Protein AF-A0A7W0Q216-F1 (afdb_monomer_lite)

Foldseek 3Di:
DDDDDDDDDDPDPPPPPDPQQWFKEKEWEWELAAPPPQFFKKWKWKAFPPPRHTPDTDMGTAHLAPPDPDFPRDIDMDTDPQDFTKMWMWMFTDHPNHTQAIFIAIETTDGSAYFYDYAYRYPLRSPADDADPQWGDFLNDTDGRYDYRQFTDGDDPVVSQAQLEDDSDQTARNNVRDGGHHDPNHVVADPQQHGPSGRTHAQDAPPCVVLVVQLVVVLVVQVVQVVDVARQDDDPPDRDPRPPPPDPQDSQLSSVVSSVCCCQPPVRNRNDPDDPDDDPPGDHDPPDVVNSCVRRVPPDPDDPDDDDDDDDDDDPPPPDDDDDD

Radius of gyration: 27.02 Å; chains: 1; bounding box: 60×117×61 Å

Sequence (325 aa):
MQRIASSFLVLGLLTSCGPEGRTELILGVATDLRATDQINGVKLVVKRADDGVLVVDTTFQISGQPGMPDNLPGSYGIFSDGEETRLSIELTGTKDGAPMVTRNSVVSLVSEKTIFYRLGLTSACMTAAMCPEGQTCSEGVCVGLRLNGNQFPDFTADVVETLTCTGGTTFLDTTTNNPMPFSSSAGQCPAGLCREGTCLTPPPSCSAASAVQSCDSAVAACNAGCATTDCNFNFGGTTGCDQIPGRNLSSTCLAAVCALVECASSAEAGWGSLGTDGTCGLLGCDFEGEGFEAACLRAEPTTPGDVPAATGIRSWRDLFGPASH

pLDDT: mean 72.83, std 26.29, range [22.67, 98.56]

Secondary structure (DSSP, 8-state):
-------------------PPP-EEEEEEEESSPBTTTBSEEEEEEEETTT--EEEEEEEE---STT-TTPSSEEEEEE-SS---EEEEEEEEEETTEEEEEEEEEEE--TT-EEEEEEEE-GGGTSSPPPPTTEEEETTEEEESEE-GGGSPBP-THHHHSBSS--S---EETTTTEEPPBPTTGGGPPTT-EETTEEPPPPP---HHHHHHHHHHHHHHHHHHTTSS------TT----TT--S----HHHHHHHHHHHHHHH-GGGT--SS-------SSS----HHHHHHHHHT-S---S-----------GGGS-PPPP-

Structure (mmCIF, N/CA/C/O backbone):
data_AF-A0A7W0Q216-F1
#
_entry.id   AF-A0A7W0Q216-F1
#
loop_
_atom_site.group_PDB
_atom_site.id
_atom_site.type_symbol
_atom_site.label_atom_id
_atom_site.label_alt_id
_atom_site.label_comp_id
_atom_site.label_asym_id
_atom_site.label_entity_id
_atom_site.label_seq_id
_atom_site.pdbx_PDB_ins_code
_atom_site.Cartn_x
_atom_site.Cartn_y
_atom_site.Cartn_z
_atom_site.occupancy
_atom_site.B_iso_or_equiv
_atom_site.auth_seq_id
_atom_site.auth_comp_id
_atom_site.auth_asym_id
_atom_site.auth_atom_id
_atom_site.pdbx_PDB_model_num
ATOM 1 N N . MET A 1 1 ? 6.707 70.466 33.022 1.00 46.72 1 MET A N 1
ATOM 2 C CA . MET A 1 1 ? 6.393 69.734 31.773 1.00 46.72 1 MET A CA 1
ATOM 3 C C . MET A 1 1 ? 6.106 68.289 32.142 1.00 46.72 1 MET A C 1
ATOM 5 O O . MET A 1 1 ? 7.017 67.583 32.549 1.00 46.72 1 MET A O 1
ATOM 9 N N . GLN A 1 2 ? 4.834 67.898 32.117 1.00 50.81 2 GLN A N 1
ATOM 10 C CA . GLN A 1 2 ? 4.318 66.654 32.693 1.00 50.81 2 GLN A CA 1
ATOM 11 C C . GLN A 1 2 ? 4.057 65.663 31.554 1.00 50.81 2 GLN A C 1
ATOM 13 O O . GLN A 1 2 ? 3.220 65.922 30.695 1.00 50.81 2 GLN A O 1
ATOM 18 N N . ARG A 1 3 ? 4.839 64.580 31.487 1.00 52.12 3 ARG A N 1
ATOM 19 C CA . ARG A 1 3 ? 4.678 63.522 30.479 1.00 52.12 3 ARG A CA 1
ATOM 20 C C . ARG A 1 3 ? 3.736 62.457 31.037 1.00 52.12 3 ARG A C 1
ATOM 22 O O . ARG A 1 3 ? 4.065 61.800 32.017 1.00 52.12 3 ARG A O 1
ATOM 29 N N . ILE A 1 4 ? 2.559 62.336 30.428 1.00 53.94 4 ILE A N 1
ATOM 30 C CA . ILE A 1 4 ? 1.544 61.332 30.750 1.00 53.94 4 ILE A CA 1
ATOM 31 C C . ILE A 1 4 ? 1.970 60.010 30.104 1.00 53.94 4 ILE A C 1
ATOM 33 O O . ILE A 1 4 ? 2.073 59.915 28.882 1.00 53.94 4 ILE A O 1
ATOM 37 N N . ALA A 1 5 ? 2.233 59.004 30.935 1.00 51.28 5 ALA A N 1
ATOM 38 C CA . ALA A 1 5 ? 2.412 57.622 30.518 1.00 51.28 5 ALA A CA 1
ATOM 39 C C . ALA A 1 5 ? 1.033 57.011 30.227 1.00 51.28 5 ALA A C 1
ATOM 41 O O . ALA A 1 5 ? 0.213 56.882 31.132 1.00 51.28 5 ALA A O 1
ATOM 42 N N . SER A 1 6 ? 0.771 56.652 28.970 1.00 58.84 6 SER A N 1
ATOM 43 C CA . SER A 1 6 ? -0.394 55.848 28.584 1.00 58.84 6 SER A CA 1
ATOM 44 C C . SER A 1 6 ? 0.083 54.435 28.276 1.00 58.84 6 SER A C 1
ATOM 46 O O . SER A 1 6 ? 0.676 54.189 27.230 1.00 58.84 6 SER A O 1
ATOM 48 N N . SER A 1 7 ? -0.134 53.524 29.225 1.00 59.94 7 SER A N 1
ATOM 49 C CA . SER A 1 7 ? 0.056 52.087 29.031 1.00 59.94 7 SER A CA 1
ATOM 50 C C . SER A 1 7 ? -1.229 51.509 28.444 1.00 59.94 7 SER A C 1
ATOM 52 O O . SER A 1 7 ? -2.230 51.389 29.145 1.00 59.94 7 SER A O 1
ATOM 54 N N . PHE A 1 8 ? -1.210 51.185 27.152 1.00 53.97 8 PHE A N 1
ATOM 55 C CA . PHE A 1 8 ? -2.243 50.375 26.510 1.00 53.97 8 PHE A CA 1
ATOM 56 C C . PHE A 1 8 ? -1.914 48.898 26.756 1.00 53.97 8 PHE A C 1
ATOM 58 O O . PHE A 1 8 ? -0.987 48.351 26.162 1.00 53.97 8 PHE A O 1
ATOM 65 N N . LEU A 1 9 ? -2.657 48.265 27.663 1.00 61.25 9 LEU A N 1
ATOM 66 C CA . LEU A 1 9 ? -2.609 46.825 27.899 1.00 61.25 9 LEU A CA 1
ATOM 67 C C . LEU A 1 9 ? -3.520 46.145 26.863 1.00 61.25 9 LEU A C 1
ATOM 69 O O . LEU A 1 9 ? -4.737 46.115 27.024 1.00 61.25 9 LEU A O 1
ATOM 73 N N . VAL A 1 10 ? -2.937 45.657 25.766 1.00 59.12 10 VAL A N 1
ATOM 74 C CA . VAL A 1 10 ? -3.646 44.844 24.766 1.00 59.12 10 VAL A CA 1
ATOM 75 C C . VAL A 1 10 ? -3.680 43.403 25.274 1.00 59.12 10 VAL A C 1
ATOM 77 O O . VAL A 1 10 ? -2.670 42.704 25.264 1.00 59.12 10 VAL A O 1
ATOM 80 N N . LEU A 1 11 ? -4.844 42.978 25.760 1.00 61.34 11 LEU A N 1
ATOM 81 C CA . LEU A 1 11 ? -5.112 41.612 26.197 1.00 61.34 11 LEU A CA 1
ATOM 82 C C . LEU A 1 11 ? -5.357 40.741 24.950 1.00 61.34 11 LEU A C 1
ATOM 84 O O . LEU A 1 11 ? -6.470 40.668 24.435 1.00 61.34 11 LEU A O 1
ATOM 88 N N . GLY A 1 12 ? -4.289 40.147 24.412 1.00 55.34 12 GLY A N 1
ATOM 89 C CA . GLY A 1 12 ? -4.356 39.226 23.278 1.00 55.34 12 GLY A CA 1
ATOM 90 C C . GLY A 1 12 ? -4.899 37.861 23.701 1.00 55.34 12 GLY A C 1
ATOM 91 O O . GLY A 1 12 ? -4.187 37.074 24.318 1.00 55.34 12 GLY A O 1
ATOM 92 N N . LEU A 1 13 ? -6.154 37.576 23.350 1.00 55.94 13 LEU A N 1
ATOM 93 C CA . LEU A 1 13 ? -6.715 36.225 23.324 1.00 55.94 13 LEU A CA 1
ATOM 94 C C . LEU A 1 13 ? -6.014 35.433 22.212 1.00 55.94 13 LEU A C 1
ATOM 96 O O . LEU A 1 13 ? -6.422 35.475 21.055 1.00 55.94 13 LEU A O 1
ATOM 100 N N . LEU A 1 14 ? -4.934 34.733 22.557 1.00 55.78 14 LEU A N 1
ATOM 101 C CA . LEU A 1 14 ? -4.349 33.698 21.708 1.00 55.78 14 LEU A CA 1
ATOM 102 C C . LEU A 1 14 ? -5.278 32.478 21.750 1.00 55.78 14 LEU A C 1
ATOM 104 O O . LEU A 1 14 ? -5.055 31.538 22.511 1.00 55.78 14 LEU A O 1
ATOM 108 N N . THR A 1 15 ? -6.350 32.498 20.957 1.00 56.81 15 THR A N 1
ATOM 109 C CA . THR A 1 15 ? -7.044 31.266 20.576 1.00 56.81 15 THR A CA 1
ATOM 110 C C . THR A 1 15 ? -6.063 30.458 19.738 1.00 56.81 15 THR A C 1
ATOM 112 O O . THR A 1 15 ? -5.879 30.712 18.549 1.00 56.81 15 THR A O 1
ATOM 115 N N . SER A 1 16 ? -5.366 29.542 20.404 1.00 52.34 16 SER A N 1
ATOM 116 C CA . SER A 1 16 ? -4.548 28.506 19.792 1.00 52.34 16 SER A CA 1
ATOM 117 C C . SER A 1 16 ? -5.458 27.594 18.968 1.00 52.34 16 SER A C 1
ATOM 119 O O . SER A 1 16 ? -5.841 26.522 19.429 1.00 52.34 16 SER A O 1
ATOM 121 N N . CYS A 1 17 ? -5.811 28.018 17.753 1.00 62.53 17 CYS A N 1
ATOM 122 C CA . CYS A 1 17 ? -6.113 27.077 16.683 1.00 62.53 17 CYS A CA 1
ATOM 123 C C . CYS A 1 17 ? -4.812 26.308 16.444 1.00 62.53 17 CYS A C 1
ATOM 125 O O . CYS A 1 17 ? -3.933 26.771 15.716 1.00 62.53 17 CYS A O 1
ATOM 127 N N . GLY A 1 18 ? -4.642 25.193 17.160 1.00 65.56 18 GLY A N 1
ATOM 128 C CA . GLY A 1 18 ? -3.631 24.215 16.795 1.00 65.56 18 GLY A CA 1
ATOM 129 C C . GLY A 1 18 ? -3.902 23.769 15.358 1.00 65.56 18 GLY A C 1
ATOM 130 O O . GLY A 1 18 ? -5.053 23.835 14.922 1.00 65.56 18 GLY A O 1
ATOM 131 N N . PRO A 1 19 ? -2.872 23.379 14.594 1.00 64.38 19 PRO A N 1
ATOM 132 C CA . PRO A 1 19 ? -3.113 22.744 13.309 1.00 64.38 19 PRO A CA 1
ATOM 133 C C . PRO A 1 19 ? -4.015 21.531 13.561 1.00 64.38 19 PRO A C 1
ATOM 135 O O . PRO A 1 19 ? -3.605 20.609 14.264 1.00 64.38 19 PRO A O 1
ATOM 138 N N . GLU A 1 20 ? -5.255 21.575 13.066 1.00 72.00 20 GLU A N 1
ATOM 139 C CA . GLU A 1 20 ? -6.134 20.407 13.052 1.00 72.00 20 GLU A CA 1
ATOM 140 C C . GLU A 1 20 ? -5.372 19.281 12.351 1.00 72.00 20 GLU A C 1
ATOM 142 O O . GLU A 1 20 ? -4.812 19.478 11.264 1.00 72.00 20 GLU A O 1
ATOM 147 N N . GLY A 1 21 ? -5.264 18.130 13.018 1.00 77.69 21 GLY A N 1
ATOM 148 C CA . GLY A 1 21 ? -4.605 16.970 12.439 1.00 77.69 21 GLY A CA 1
ATOM 149 C C . GLY A 1 21 ? -5.336 16.577 11.161 1.00 77.69 21 GLY A C 1
ATOM 150 O O . GLY A 1 21 ? -6.560 16.475 11.136 1.00 77.69 21 GLY A O 1
ATOM 151 N N . ARG A 1 22 ? -4.598 16.383 10.069 1.00 88.12 22 ARG A N 1
ATOM 152 C CA . ARG A 1 22 ? -5.187 15.973 8.794 1.00 88.12 22 ARG A CA 1
ATOM 153 C C . ARG A 1 22 ? -5.352 14.456 8.781 1.00 88.12 22 ARG A C 1
ATOM 155 O O . ARG A 1 22 ? -4.371 13.742 8.955 1.00 88.12 22 ARG A O 1
ATOM 162 N N . THR A 1 23 ? -6.564 13.984 8.506 1.00 94.94 23 THR A N 1
ATOM 163 C CA . THR A 1 23 ? -6.855 12.565 8.256 1.00 94.94 23 THR A CA 1
ATOM 164 C C . THR A 1 23 ? -6.411 12.191 6.840 1.00 94.94 23 THR A C 1
ATOM 166 O O . THR A 1 23 ? -7.058 12.556 5.849 1.00 94.94 23 THR A O 1
ATOM 169 N N . GLU A 1 24 ? -5.291 11.480 6.727 1.00 95.88 24 GLU A N 1
ATOM 170 C CA . GLU A 1 24 ? -4.645 11.166 5.450 1.00 95.88 24 GLU A CA 1
ATOM 171 C C . GLU A 1 24 ? -4.026 9.761 5.442 1.00 95.88 24 GLU A C 1
ATOM 173 O O . GLU A 1 24 ? -3.430 9.300 6.413 1.00 95.88 24 GLU A O 1
ATOM 178 N N . LEU A 1 25 ? -4.140 9.088 4.302 1.00 97.50 25 LEU A N 1
ATOM 179 C CA . LEU A 1 25 ? -3.430 7.859 3.984 1.00 97.50 25 LEU A CA 1
ATOM 180 C C . LEU A 1 25 ? -2.389 8.157 2.912 1.00 97.50 25 LEU A C 1
ATOM 182 O O . LEU A 1 25 ? -2.735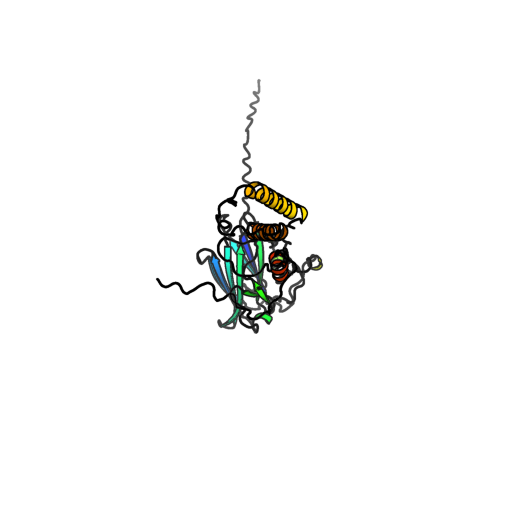 8.556 1.800 1.00 97.50 25 LEU A O 1
ATOM 186 N N . ILE A 1 26 ? -1.126 7.890 3.217 1.00 98.12 26 ILE A N 1
ATOM 187 C CA . ILE A 1 26 ? -0.072 7.826 2.213 1.00 98.12 26 ILE A CA 1
ATOM 188 C C . ILE A 1 26 ? 0.088 6.373 1.776 1.00 98.12 26 ILE A C 1
ATOM 190 O O . ILE A 1 26 ? 0.616 5.533 2.508 1.00 98.12 26 ILE A O 1
ATOM 194 N N . LEU A 1 27 ? -0.382 6.082 0.566 1.00 98.44 27 LEU A N 1
ATOM 195 C CA . LEU A 1 27 ? -0.283 4.773 -0.058 1.00 98.44 27 LEU A CA 1
ATOM 196 C C . LEU A 1 27 ? 1.077 4.626 -0.744 1.00 98.44 27 LEU A C 1
ATOM 198 O O . LEU A 1 27 ? 1.289 5.178 -1.821 1.00 98.44 27 LEU A O 1
ATOM 202 N N . GLY A 1 28 ? 1.997 3.889 -0.132 1.00 98.19 28 GLY A N 1
ATOM 203 C CA . GLY A 1 28 ? 3.248 3.472 -0.754 1.00 98.19 28 GLY A CA 1
ATOM 204 C C . GLY A 1 28 ? 3.035 2.323 -1.739 1.00 98.19 28 GLY A C 1
ATOM 205 O O . GLY A 1 28 ? 2.260 1.404 -1.478 1.00 98.19 28 GLY A O 1
ATOM 206 N N . VAL A 1 29 ? 3.762 2.337 -2.849 1.00 98.25 29 VAL A N 1
ATOM 207 C CA . VAL A 1 29 ? 3.775 1.260 -3.841 1.00 98.25 29 VAL A CA 1
ATOM 208 C C . VAL A 1 29 ? 5.204 0.766 -4.011 1.00 98.25 29 VAL A C 1
ATOM 210 O O . VAL A 1 29 ? 6.111 1.549 -4.291 1.00 98.25 29 VAL A O 1
ATOM 213 N N . ALA A 1 30 ? 5.397 -0.541 -3.856 1.00 98.12 30 ALA A N 1
ATOM 214 C CA . ALA A 1 30 ? 6.675 -1.209 -4.067 1.00 98.12 30 ALA A CA 1
ATOM 215 C C . ALA A 1 30 ? 6.480 -2.479 -4.902 1.00 98.12 30 ALA A C 1
ATOM 217 O O . ALA A 1 30 ? 5.384 -3.036 -4.975 1.00 98.12 30 ALA A O 1
ATOM 218 N N . THR A 1 31 ? 7.543 -2.953 -5.547 1.00 98.44 31 THR A N 1
ATOM 219 C CA . THR A 1 31 ? 7.482 -4.152 -6.391 1.00 98.44 31 THR A CA 1
ATOM 220 C C . THR A 1 31 ? 8.804 -4.911 -6.383 1.00 98.44 31 THR A C 1
ATOM 222 O O . THR A 1 31 ? 9.847 -4.314 -6.141 1.00 98.44 31 THR A O 1
ATOM 225 N N . ASP A 1 32 ? 8.770 -6.218 -6.631 1.00 98.00 32 ASP A N 1
ATOM 226 C CA . ASP A 1 32 ? 9.950 -7.025 -6.982 1.00 98.00 32 ASP A CA 1
ATOM 227 C C . ASP A 1 32 ? 10.052 -7.271 -8.506 1.00 98.00 32 ASP A C 1
ATOM 229 O O . ASP A 1 32 ? 10.956 -7.966 -8.974 1.00 98.00 32 ASP A O 1
ATOM 233 N N . LEU A 1 33 ? 9.119 -6.711 -9.285 1.00 97.81 33 LEU A N 1
ATOM 234 C CA . LEU A 1 33 ? 9.044 -6.843 -10.733 1.00 97.81 33 LEU A CA 1
ATOM 235 C C . LEU A 1 33 ? 9.956 -5.812 -11.395 1.00 97.81 33 LEU A C 1
ATOM 237 O O . LEU A 1 33 ? 9.941 -4.626 -11.063 1.00 97.81 33 LEU A O 1
ATOM 241 N N . ARG A 1 34 ? 10.739 -6.256 -12.377 1.00 97.31 34 ARG A N 1
ATOM 242 C CA . ARG A 1 34 ? 11.657 -5.390 -13.121 1.00 97.31 34 ARG A CA 1
ATOM 243 C C . ARG A 1 34 ? 10.898 -4.498 -14.095 1.00 97.31 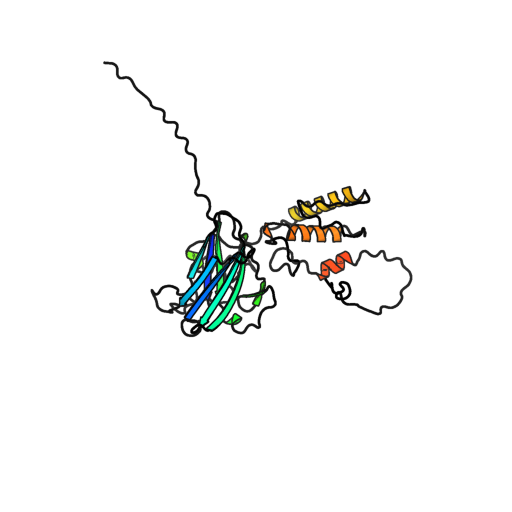34 ARG A C 1
ATOM 245 O O . ARG A 1 34 ? 10.139 -4.991 -14.935 1.00 97.31 34 ARG A O 1
ATOM 252 N N . ALA A 1 35 ? 11.176 -3.201 -14.040 1.00 94.81 35 ALA A N 1
ATOM 253 C CA . ALA A 1 35 ? 10.776 -2.269 -15.084 1.00 94.81 35 ALA A CA 1
ATOM 254 C C . ALA A 1 35 ? 11.858 -2.196 -16.181 1.00 94.81 35 ALA A C 1
ATOM 256 O O . ALA A 1 35 ? 13.048 -2.227 -15.883 1.00 94.81 35 ALA A O 1
ATOM 257 N N . THR A 1 36 ? 11.524 -2.104 -17.468 1.00 95.44 36 THR A N 1
ATOM 258 C CA . THR A 1 36 ? 10.174 -2.173 -18.065 1.00 95.44 36 THR A CA 1
ATOM 259 C C . THR A 1 36 ? 9.796 -3.587 -18.519 1.00 95.44 36 THR A C 1
ATOM 261 O O . THR A 1 36 ? 8.759 -3.783 -19.154 1.00 95.44 36 THR A O 1
ATOM 264 N N . ASP A 1 37 ? 10.634 -4.582 -18.220 1.00 95.94 37 ASP A N 1
ATOM 265 C CA . ASP A 1 37 ? 10.526 -5.941 -18.757 1.00 95.94 37 ASP A CA 1
ATOM 266 C C . ASP A 1 37 ? 9.258 -6.664 -18.288 1.00 95.94 37 ASP A C 1
ATOM 268 O O . ASP A 1 37 ? 8.530 -7.227 -19.106 1.00 95.94 37 ASP A O 1
ATOM 272 N N . GLN A 1 38 ? 8.976 -6.627 -16.983 1.00 97.12 38 GLN A N 1
ATOM 273 C CA . GLN A 1 38 ? 7.867 -7.357 -16.360 1.00 97.12 38 GLN A CA 1
ATOM 274 C C . GLN A 1 38 ? 6.644 -6.471 -16.118 1.00 97.12 38 GLN A C 1
ATOM 276 O O . GLN A 1 38 ? 5.519 -6.954 -16.223 1.00 97.12 38 GLN A O 1
ATOM 281 N N . ILE A 1 39 ? 6.859 -5.187 -15.828 1.00 97.75 39 ILE A N 1
ATOM 282 C CA . ILE A 1 39 ? 5.810 -4.170 -15.694 1.00 97.75 39 ILE A CA 1
ATOM 283 C C . ILE A 1 39 ? 6.277 -2.855 -16.317 1.00 97.75 39 ILE A C 1
ATOM 285 O O . ILE A 1 39 ? 7.461 -2.530 -16.276 1.00 97.75 39 ILE A O 1
ATOM 289 N N . ASN A 1 40 ? 5.352 -2.082 -16.875 1.00 97.56 40 ASN A N 1
ATOM 290 C CA . ASN A 1 40 ? 5.600 -0.717 -17.354 1.00 97.56 40 ASN A CA 1
ATOM 291 C C . ASN A 1 40 ? 4.497 0.270 -16.957 1.00 97.56 40 ASN A C 1
ATOM 293 O O . ASN A 1 40 ? 4.532 1.429 -17.360 1.00 97.56 40 ASN A O 1
ATOM 297 N N . GLY A 1 41 ? 3.543 -0.155 -16.131 1.00 97.81 41 GLY A N 1
ATOM 298 C CA . GLY A 1 41 ? 2.546 0.743 -15.575 1.00 97.81 41 GLY A CA 1
ATOM 299 C C . GLY A 1 41 ? 1.913 0.206 -14.304 1.00 97.81 41 GLY A C 1
ATOM 300 O O . GLY A 1 41 ? 2.038 -0.977 -13.976 1.00 97.81 41 GLY A O 1
ATOM 301 N N . VAL A 1 42 ? 1.240 1.101 -13.592 1.00 98.19 42 VAL A N 1
ATOM 302 C CA . VAL A 1 42 ? 0.470 0.803 -12.384 1.00 98.19 42 VAL A CA 1
ATOM 303 C C . VAL A 1 42 ? -0.862 1.522 -12.484 1.00 98.19 42 VAL A C 1
ATOM 305 O O . VAL A 1 42 ? -0.894 2.735 -12.674 1.00 98.19 42 VAL A O 1
ATOM 308 N N . LYS A 1 43 ? -1.963 0.793 -12.329 1.00 98.25 43 LYS A N 1
ATOM 309 C CA . LYS A 1 43 ? -3.299 1.361 -12.180 1.00 98.25 43 LYS A CA 1
ATOM 310 C C . LYS A 1 43 ? -3.687 1.365 -10.706 1.00 98.25 43 LYS A C 1
ATOM 312 O O . LYS A 1 43 ? -3.610 0.326 -10.052 1.00 98.25 43 LYS A O 1
ATOM 317 N N . LEU A 1 44 ? -4.120 2.518 -10.211 1.00 98.50 44 LEU A N 1
ATOM 318 C CA . LEU A 1 44 ? -4.643 2.700 -8.864 1.00 98.50 44 LEU A CA 1
ATOM 319 C C . LEU A 1 44 ? -6.114 3.100 -8.949 1.00 98.50 44 LEU A C 1
ATOM 321 O O . LEU A 1 44 ? -6.446 4.139 -9.522 1.00 98.50 44 LEU A O 1
ATOM 325 N N . VAL A 1 45 ? -6.971 2.291 -8.335 1.00 98.56 45 VAL A N 1
ATOM 326 C CA . VAL A 1 45 ? -8.387 2.596 -8.141 1.00 98.56 45 VAL A CA 1
ATOM 327 C C . VAL A 1 45 ? -8.674 2.621 -6.646 1.00 98.56 45 VAL A C 1
ATOM 329 O O . VAL A 1 45 ? -8.413 1.650 -5.941 1.00 98.56 45 VAL A O 1
ATOM 332 N N . VAL A 1 46 ? -9.227 3.727 -6.160 1.00 98.31 46 VAL A N 1
ATOM 333 C CA . VAL A 1 46 ? -9.643 3.891 -4.764 1.00 98.31 46 VAL A CA 1
ATOM 334 C C . VAL A 1 46 ? -11.112 4.262 -4.735 1.00 98.31 46 VAL A C 1
ATOM 336 O O . VAL A 1 46 ? -11.541 5.197 -5.414 1.00 98.31 46 VAL A O 1
ATOM 339 N N . LYS A 1 47 ? -11.883 3.548 -3.923 1.00 98.25 47 LYS A N 1
ATOM 340 C CA . LYS A 1 47 ? -13.301 3.803 -3.676 1.00 98.25 47 LYS A CA 1
ATOM 341 C C . LYS A 1 47 ? -13.550 3.894 -2.181 1.00 98.25 47 LYS A C 1
ATOM 343 O O . LYS A 1 47 ? -12.862 3.239 -1.400 1.00 98.25 47 LYS A O 1
ATOM 348 N N . ARG A 1 48 ? -14.574 4.631 -1.770 1.00 96.88 48 ARG A N 1
ATOM 349 C CA . ARG A 1 48 ? -15.134 4.462 -0.426 1.00 96.88 48 ARG A CA 1
ATOM 350 C C . ARG A 1 48 ? -15.751 3.071 -0.328 1.00 96.88 48 ARG A C 1
ATOM 352 O O . ARG A 1 48 ? -16.514 2.667 -1.203 1.00 96.88 48 ARG A O 1
ATOM 359 N N . ALA A 1 49 ? -15.385 2.319 0.701 1.00 95.62 49 ALA A N 1
ATOM 360 C CA . ALA A 1 49 ? -15.821 0.935 0.850 1.00 95.62 49 ALA A CA 1
ATOM 361 C C . ALA A 1 49 ? -17.319 0.828 1.184 1.00 95.62 49 ALA A C 1
ATOM 363 O O . ALA A 1 49 ? -17.933 -0.180 0.852 1.00 95.62 49 ALA A O 1
ATOM 364 N N . ASP A 1 50 ? -17.895 1.857 1.813 1.00 93.06 50 ASP A N 1
ATOM 365 C CA . ASP A 1 50 ? -19.276 1.831 2.308 1.00 93.06 50 ASP A CA 1
ATOM 366 C C . ASP A 1 50 ? -20.319 2.049 1.203 1.00 93.06 50 ASP A C 1
ATOM 368 O O . ASP A 1 50 ? -21.361 1.398 1.201 1.00 93.06 50 ASP A O 1
ATOM 372 N N . ASP A 1 51 ? -20.041 2.938 0.246 1.00 95.12 51 ASP A N 1
ATOM 373 C CA . ASP A 1 51 ? -20.982 3.317 -0.818 1.00 95.12 51 ASP A CA 1
ATOM 374 C C . ASP A 1 51 ? -20.434 3.126 -2.242 1.00 95.12 51 ASP A C 1
ATOM 376 O O . ASP A 1 51 ? -21.137 3.370 -3.224 1.00 95.12 51 ASP A O 1
ATOM 380 N N . GLY A 1 52 ? -19.183 2.678 -2.376 1.00 96.38 52 GLY A N 1
ATOM 381 C CA . GLY A 1 52 ? -18.542 2.412 -3.661 1.00 96.38 52 GLY A CA 1
ATOM 382 C C . GLY A 1 52 ? -18.171 3.663 -4.461 1.00 96.38 52 GLY A C 1
ATOM 383 O O . GLY A 1 52 ? -17.765 3.526 -5.621 1.00 96.38 52 GLY A O 1
ATOM 384 N N . VAL A 1 53 ? -18.289 4.866 -3.886 1.00 96.50 53 VAL A N 1
ATOM 385 C CA . VAL A 1 53 ? -17.969 6.117 -4.587 1.00 96.50 53 VAL A CA 1
ATOM 386 C C . VAL A 1 53 ? -16.488 6.159 -4.939 1.00 96.50 53 VAL A C 1
ATOM 388 O O . VAL A 1 53 ? -15.622 5.952 -4.090 1.00 96.50 53 VAL A O 1
ATOM 391 N N . LEU A 1 54 ? -16.203 6.439 -6.211 1.00 97.25 54 LEU A N 1
ATOM 392 C CA . LEU A 1 54 ? -14.850 6.556 -6.734 1.00 97.25 54 LEU A CA 1
ATOM 393 C C . LEU A 1 54 ? -14.157 7.800 -6.169 1.00 97.25 54 LEU A C 1
ATOM 395 O O . LEU A 1 54 ? -14.647 8.913 -6.334 1.00 97.25 54 LEU A O 1
ATOM 399 N N . VAL A 1 55 ? -13.003 7.590 -5.541 1.00 96.50 55 VAL A N 1
ATOM 400 C CA . VAL A 1 55 ? -12.129 8.643 -5.005 1.00 96.50 55 VAL A CA 1
ATOM 401 C C . VAL A 1 55 ? -10.953 8.882 -5.953 1.00 96.50 55 VAL A C 1
ATOM 403 O O . VAL A 1 55 ? -10.612 10.025 -6.241 1.00 96.50 55 VAL A O 1
ATOM 406 N N . VAL A 1 56 ? -10.353 7.804 -6.470 1.00 97.62 56 VAL A N 1
ATOM 407 C CA . VAL A 1 56 ? -9.196 7.847 -7.380 1.00 97.62 56 VAL A CA 1
ATOM 408 C C . VAL A 1 56 ? -9.372 6.794 -8.475 1.00 97.62 56 VAL A C 1
ATOM 410 O O . VAL A 1 56 ? -9.700 5.651 -8.173 1.00 97.62 56 VAL A O 1
ATOM 413 N N . ASP A 1 57 ? -9.109 7.157 -9.729 1.00 97.94 57 ASP A N 1
ATOM 414 C CA . ASP A 1 57 ? -8.835 6.225 -10.835 1.00 97.94 57 ASP A CA 1
ATOM 415 C C . ASP A 1 57 ? -7.723 6.840 -11.681 1.00 97.94 57 ASP A C 1
ATOM 417 O O . ASP A 1 57 ? -7.931 7.835 -12.379 1.00 97.94 57 ASP A O 1
ATOM 421 N N . THR A 1 58 ? -6.513 6.313 -11.541 1.00 97.38 58 THR A N 1
ATOM 422 C CA . THR A 1 58 ? -5.338 6.840 -12.232 1.00 97.38 58 THR A CA 1
ATOM 423 C C . THR A 1 58 ? -4.433 5.712 -12.698 1.00 97.38 58 THR A C 1
ATOM 425 O O . THR A 1 58 ? -4.435 4.609 -12.151 1.00 97.38 58 THR A O 1
ATOM 428 N N . THR A 1 59 ? -3.660 5.982 -13.745 1.00 97.12 59 THR A N 1
ATOM 429 C CA . THR A 1 59 ? -2.655 5.061 -14.274 1.00 97.12 59 THR A CA 1
ATOM 430 C C . THR A 1 59 ? -1.328 5.790 -14.411 1.00 97.12 59 THR A C 1
ATOM 432 O O . THR A 1 59 ? -1.249 6.821 -15.074 1.00 97.12 59 THR A O 1
ATOM 435 N N . PHE A 1 60 ? -0.293 5.217 -13.813 1.00 94.81 60 PHE A N 1
ATOM 436 C CA . PHE A 1 60 ? 1.084 5.687 -13.845 1.00 94.81 60 PHE A CA 1
ATOM 437 C C . PHE A 1 60 ? 1.895 4.848 -14.833 1.00 94.81 60 PHE A C 1
ATOM 439 O O . PHE A 1 60 ? 1.645 3.647 -14.971 1.00 94.81 60 PHE A O 1
ATOM 446 N N . GLN A 1 61 ? 2.861 5.457 -15.518 1.00 97.06 61 GLN A N 1
ATOM 447 C CA . GLN A 1 61 ? 3.766 4.750 -16.429 1.00 97.06 61 GLN A CA 1
ATOM 448 C C . GLN A 1 61 ? 5.147 4.640 -15.787 1.00 97.06 61 GLN A C 1
ATOM 450 O O . GLN A 1 61 ? 5.774 5.653 -15.497 1.00 97.06 61 GLN A O 1
ATOM 455 N N . ILE A 1 62 ? 5.640 3.417 -15.604 1.00 96.06 62 ILE A N 1
ATOM 456 C CA . ILE A 1 62 ? 6.969 3.180 -15.037 1.00 96.06 62 ILE A CA 1
ATOM 457 C C . ILE A 1 62 ? 7.966 3.138 -16.187 1.00 96.06 62 ILE A C 1
ATOM 459 O O . ILE A 1 62 ? 7.935 2.231 -17.020 1.00 96.06 62 ILE A O 1
ATOM 463 N N . SER A 1 63 ? 8.867 4.113 -16.221 1.00 94.69 63 SER A N 1
ATOM 464 C CA . SER A 1 63 ? 9.872 4.217 -17.283 1.00 94.69 63 SER A CA 1
ATOM 465 C C . SER A 1 63 ? 11.103 3.336 -17.044 1.00 94.69 63 SER A C 1
ATOM 467 O O . SER A 1 63 ? 11.780 2.959 -18.001 1.00 94.69 63 SER A O 1
ATOM 469 N N . GLY A 1 64 ? 11.430 3.058 -15.775 1.00 91.94 64 GLY A N 1
ATOM 470 C CA . GLY A 1 64 ? 12.697 2.439 -15.373 1.00 91.94 64 GLY A CA 1
ATOM 471 C C . GLY A 1 64 ? 13.933 3.315 -15.633 1.00 91.94 64 GLY A C 1
ATOM 472 O O . GLY A 1 64 ? 15.057 2.827 -15.554 1.00 91.94 64 GLY A O 1
ATOM 473 N N . GLN A 1 65 ? 13.754 4.596 -15.980 1.00 94.25 65 GLN A N 1
ATOM 474 C CA . GLN A 1 65 ? 14.843 5.528 -16.283 1.00 94.25 65 GLN A CA 1
ATOM 475 C C . GLN A 1 65 ? 15.050 6.539 -15.145 1.00 94.25 65 GLN A C 1
ATOM 477 O O . GLN A 1 65 ? 14.068 7.097 -14.651 1.00 94.25 65 GLN A O 1
ATOM 482 N N . PRO A 1 66 ? 16.301 6.841 -14.748 1.00 90.94 66 PRO A N 1
ATOM 483 C CA . PRO A 1 66 ? 16.577 7.852 -13.730 1.00 90.94 66 PRO A CA 1
ATOM 484 C C . PRO A 1 66 ? 16.008 9.230 -14.073 1.00 90.94 66 PRO A C 1
ATOM 486 O O . PRO A 1 66 ? 16.158 9.707 -15.196 1.00 90.94 66 PRO A O 1
ATOM 489 N N . GLY A 1 67 ? 15.396 9.886 -13.084 1.00 86.81 67 GLY A N 1
ATOM 490 C CA . GLY A 1 67 ? 14.858 11.246 -13.211 1.00 86.81 67 GLY A CA 1
ATOM 491 C C . GLY A 1 67 ? 13.515 11.354 -13.938 1.00 86.81 67 GLY A C 1
ATOM 492 O O . GLY A 1 67 ? 12.999 12.461 -14.080 1.00 86.81 67 GLY A O 1
ATOM 493 N N . MET A 1 68 ? 12.941 10.235 -14.378 1.00 89.69 68 MET A N 1
ATOM 494 C CA . MET A 1 68 ? 11.577 10.197 -14.898 1.00 89.69 68 MET A CA 1
ATOM 495 C C . MET A 1 68 ? 10.566 10.073 -13.749 1.00 89.69 68 MET A C 1
ATOM 497 O O . MET A 1 68 ? 10.880 9.455 -12.728 1.00 89.69 68 MET A O 1
ATOM 501 N N . PRO A 1 69 ? 9.360 10.651 -13.897 1.00 86.94 69 PRO A N 1
ATOM 502 C CA . PRO A 1 69 ? 8.305 10.512 -12.900 1.00 86.94 69 PRO A CA 1
ATOM 503 C C . PRO A 1 69 ? 7.843 9.052 -12.776 1.00 86.94 69 PRO A C 1
ATOM 505 O O . PRO A 1 69 ? 8.092 8.233 -13.661 1.00 86.94 69 PRO A O 1
ATOM 508 N N . ASP A 1 70 ? 7.145 8.755 -11.680 1.00 91.06 70 ASP A N 1
ATOM 509 C CA . ASP A 1 70 ? 6.363 7.528 -11.475 1.00 91.06 70 ASP A CA 1
ATOM 510 C C . ASP A 1 70 ? 7.135 6.195 -11.401 1.00 91.06 70 ASP A C 1
ATOM 512 O O . ASP A 1 70 ? 6.524 5.123 -11.384 1.00 91.06 70 ASP A O 1
ATOM 516 N N . ASN A 1 71 ? 8.467 6.224 -11.309 1.00 94.94 71 ASN A N 1
ATOM 517 C CA . ASN A 1 71 ? 9.220 5.025 -10.943 1.00 94.94 71 ASN A CA 1
ATOM 518 C C . ASN A 1 71 ? 8.900 4.602 -9.497 1.00 94.94 71 ASN A C 1
ATOM 520 O O . ASN A 1 71 ? 8.587 5.426 -8.641 1.00 94.94 71 ASN A O 1
ATOM 524 N N . LEU A 1 72 ? 8.999 3.299 -9.234 1.00 96.44 72 LEU A N 1
ATOM 525 C CA . LEU A 1 72 ? 8.817 2.701 -7.912 1.00 96.44 72 LEU A CA 1
ATOM 526 C C . LEU A 1 72 ? 10.167 2.484 -7.201 1.00 96.44 72 LEU A C 1
ATOM 528 O O . LEU A 1 72 ? 11.137 2.156 -7.891 1.00 96.44 72 LEU A O 1
ATOM 532 N N . PRO A 1 73 ? 10.234 2.573 -5.858 1.00 96.75 73 PRO A N 1
ATOM 533 C CA . PRO A 1 73 ? 9.123 2.842 -4.940 1.00 96.75 73 PRO A CA 1
ATOM 534 C C . PRO A 1 73 ? 8.539 4.252 -5.102 1.00 96.75 73 PRO A C 1
ATOM 536 O O . PRO A 1 73 ? 9.257 5.198 -5.405 1.00 96.75 73 PRO A O 1
ATOM 539 N N . GLY A 1 74 ? 7.227 4.376 -4.910 1.00 95.50 74 GLY A N 1
ATOM 540 C CA . GLY A 1 74 ? 6.499 5.643 -5.024 1.00 95.50 74 GLY A CA 1
ATOM 541 C C . GLY A 1 74 ? 5.375 5.734 -3.998 1.00 95.50 74 GLY A C 1
ATOM 542 O O . GLY A 1 74 ? 5.091 4.759 -3.300 1.00 95.50 74 GLY A O 1
ATOM 543 N N . SER A 1 75 ? 4.730 6.893 -3.885 1.00 96.88 75 SER A N 1
ATOM 544 C CA . SER A 1 75 ? 3.604 7.076 -2.967 1.00 96.88 75 SER A CA 1
ATOM 545 C C . SER A 1 75 ? 2.495 7.953 -3.544 1.00 96.88 75 SER A C 1
ATOM 547 O O . SER A 1 75 ? 2.718 8.761 -4.445 1.00 96.88 75 SER A O 1
ATOM 549 N N . TYR A 1 76 ? 1.283 7.779 -3.016 1.00 97.31 76 TYR A N 1
ATOM 550 C CA . TYR A 1 76 ? 0.105 8.561 -3.375 1.00 97.31 76 TYR A CA 1
ATOM 551 C C . TYR A 1 76 ? -0.675 8.952 -2.115 1.00 97.31 76 TYR A C 1
ATOM 553 O O . TYR A 1 76 ? -1.008 8.093 -1.302 1.00 97.31 76 TYR A O 1
ATOM 561 N N . GLY A 1 77 ? -0.956 10.244 -1.940 1.00 96.88 77 GLY A N 1
ATOM 562 C CA . GLY A 1 77 ? -1.701 10.755 -0.787 1.00 96.88 77 GLY A CA 1
ATOM 563 C C . GLY A 1 77 ? -3.207 10.779 -1.036 1.00 96.88 77 GLY A C 1
ATOM 564 O O . GLY A 1 77 ? -3.664 11.290 -2.057 1.00 96.88 77 GLY A O 1
ATOM 565 N N . ILE A 1 78 ? -3.981 10.250 -0.091 1.00 96.38 78 ILE A N 1
ATOM 566 C CA . ILE A 1 78 ? -5.447 10.238 -0.106 1.00 96.38 78 ILE A CA 1
ATOM 567 C C . ILE A 1 78 ? -5.915 10.880 1.194 1.00 96.38 78 ILE A C 1
ATOM 569 O O . ILE A 1 78 ? -5.557 10.421 2.273 1.00 96.38 78 ILE A O 1
ATOM 573 N N . PHE A 1 79 ? -6.716 11.937 1.108 1.00 94.19 79 PHE A N 1
ATOM 574 C CA . PHE A 1 79 ? -7.185 12.679 2.276 1.00 94.19 79 PHE A CA 1
ATOM 575 C C . PHE A 1 79 ? -8.703 12.643 2.400 1.00 94.19 79 PHE A C 1
ATOM 577 O O . PHE A 1 79 ? -9.415 12.402 1.426 1.00 94.19 79 PHE A O 1
ATOM 584 N N . SER A 1 80 ? -9.175 12.903 3.614 1.00 90.56 80 SER A N 1
ATOM 585 C CA . SER A 1 80 ? -10.590 13.095 3.927 1.00 90.56 80 SER A CA 1
ATOM 586 C C . SER A 1 80 ? -10.762 14.317 4.823 1.00 90.56 80 SER A C 1
ATOM 588 O O . SER A 1 80 ? -9.813 14.733 5.491 1.00 90.56 80 SER A O 1
ATOM 590 N N . ASP A 1 81 ? -11.976 14.858 4.871 1.00 83.00 81 ASP A N 1
ATOM 591 C CA . ASP A 1 81 ? -12.319 16.060 5.644 1.00 83.00 81 ASP A CA 1
ATOM 592 C C . ASP A 1 81 ? -12.480 15.780 7.157 1.00 83.00 81 ASP A C 1
ATOM 594 O O . ASP A 1 81 ? -13.227 16.466 7.848 1.00 83.00 81 ASP A O 1
ATOM 598 N N . GLY A 1 82 ? -11.793 14.758 7.680 1.00 71.19 82 GLY A N 1
ATOM 599 C CA . GLY A 1 82 ? -11.788 14.400 9.102 1.00 71.19 82 GLY A CA 1
ATOM 600 C C . GLY A 1 82 ? -12.654 13.195 9.481 1.00 71.19 82 GLY A C 1
ATOM 601 O O . GLY A 1 82 ? -12.543 12.710 10.602 1.00 71.19 82 GLY A O 1
ATOM 602 N N . GLU A 1 83 ? -13.477 12.665 8.574 1.00 77.19 83 GLU A N 1
ATOM 603 C CA . GLU A 1 83 ? -14.295 11.476 8.851 1.00 77.19 83 GLU A CA 1
ATOM 604 C C . GLU A 1 83 ? -13.486 10.174 8.730 1.00 77.19 83 GLU A C 1
ATOM 606 O O . GLU A 1 83 ? -12.757 9.960 7.757 1.00 77.19 83 GLU A O 1
ATOM 611 N N . GLU A 1 84 ? -13.668 9.256 9.683 1.00 80.94 84 GLU A N 1
ATOM 612 C CA . GLU A 1 84 ? -13.142 7.889 9.599 1.00 80.94 84 GLU A CA 1
ATOM 613 C C . GLU A 1 84 ? -13.836 7.129 8.462 1.00 80.94 84 GLU A C 1
ATOM 615 O O . GLU A 1 84 ? -14.880 6.502 8.626 1.00 80.94 84 GLU A O 1
ATOM 620 N N . THR A 1 85 ? -13.257 7.216 7.267 1.00 91.56 85 THR A N 1
ATOM 621 C CA . THR A 1 85 ? -13.761 6.554 6.062 1.00 91.56 85 THR A CA 1
ATOM 622 C C . THR A 1 85 ? -12.968 5.285 5.782 1.00 91.56 85 THR A C 1
ATOM 624 O O . THR A 1 85 ? -11.740 5.258 5.906 1.00 91.56 85 THR A O 1
ATOM 627 N N . ARG A 1 86 ? -13.653 4.230 5.332 1.00 95.12 86 ARG A N 1
ATOM 628 C CA . ARG A 1 86 ? -12.998 3.026 4.808 1.00 95.12 86 ARG A CA 1
ATOM 629 C C . ARG A 1 86 ? -12.737 3.168 3.316 1.00 95.12 86 ARG A C 1
ATOM 631 O O . ARG A 1 86 ? -13.638 3.499 2.548 1.00 95.12 86 ARG A O 1
ATOM 638 N N . LEU A 1 87 ? -11.518 2.865 2.893 1.00 97.44 87 LEU A N 1
ATOM 639 C CA . LEU A 1 87 ? -11.086 2.926 1.503 1.00 97.44 87 LEU A CA 1
ATOM 640 C C . LEU A 1 87 ? -10.865 1.515 0.964 1.00 97.44 87 LEU A C 1
ATOM 642 O O . LEU A 1 87 ? -10.039 0.774 1.488 1.00 97.44 87 LEU A O 1
ATOM 646 N N . SER A 1 88 ? -11.584 1.159 -0.097 1.00 98.06 88 SER A N 1
ATOM 647 C CA . SER A 1 88 ? -11.290 0.006 -0.944 1.00 98.06 88 SER A CA 1
ATOM 648 C C . SER A 1 88 ? -10.269 0.426 -1.998 1.00 98.06 88 SER A C 1
ATOM 650 O O . SER A 1 88 ? -10.524 1.330 -2.791 1.00 98.06 88 SER A O 1
ATOM 652 N N . ILE A 1 89 ? -9.103 -0.210 -1.975 1.00 98.50 89 ILE A N 1
ATOM 653 C CA . ILE A 1 89 ? -7.956 0.090 -2.827 1.00 98.50 89 ILE A CA 1
ATOM 654 C C . ILE A 1 89 ? -7.688 -1.131 -3.701 1.00 98.50 89 ILE A C 1
ATOM 656 O O . ILE A 1 89 ? -7.474 -2.227 -3.184 1.00 98.50 89 ILE A O 1
ATOM 660 N N . GLU A 1 90 ? -7.671 -0.924 -5.010 1.00 98.38 90 GLU A N 1
ATOM 661 C CA . GLU A 1 90 ? -7.242 -1.888 -6.017 1.00 98.38 90 GLU A CA 1
ATOM 662 C C . GLU A 1 90 ? -6.002 -1.324 -6.717 1.00 98.38 90 GLU A C 1
ATOM 664 O O . GLU A 1 90 ? -6.042 -0.262 -7.346 1.00 98.38 90 GLU A O 1
ATOM 669 N N . LEU A 1 91 ? -4.890 -2.043 -6.595 1.00 98.38 91 LEU A N 1
ATOM 670 C CA . LEU A 1 91 ? -3.619 -1.704 -7.214 1.00 98.38 91 LEU A CA 1
ATOM 671 C C . LEU A 1 91 ? -3.251 -2.791 -8.222 1.00 98.38 91 LEU A C 1
ATOM 673 O O . LEU A 1 91 ? -3.082 -3.953 -7.854 1.00 98.38 91 LEU A O 1
ATOM 677 N N . THR A 1 92 ? -3.103 -2.417 -9.489 1.00 98.38 92 THR A N 1
ATOM 678 C CA . THR A 1 92 ? -2.795 -3.355 -10.573 1.00 98.38 92 THR A CA 1
ATOM 679 C C . THR A 1 92 ? -1.495 -2.973 -11.267 1.00 98.38 92 THR A C 1
ATOM 681 O O . THR A 1 92 ? -1.397 -1.898 -11.851 1.00 98.38 92 THR A O 1
ATOM 684 N N . GLY A 1 93 ? -0.505 -3.865 -11.249 1.00 98.06 93 GLY A N 1
ATOM 685 C CA . GLY A 1 93 ? 0.687 -3.757 -12.091 1.00 98.06 93 GLY A CA 1
ATOM 686 C C . GLY A 1 93 ? 0.374 -4.222 -13.509 1.00 98.06 93 GLY A C 1
ATOM 687 O O . GLY A 1 93 ? -0.225 -5.284 -13.689 1.00 98.06 93 GLY A O 1
ATOM 688 N N . THR A 1 94 ? 0.772 -3.450 -14.518 1.00 98.25 94 THR A N 1
ATOM 689 C CA . THR A 1 94 ? 0.460 -3.725 -15.926 1.00 98.25 94 THR A CA 1
ATOM 690 C C . THR A 1 94 ? 1.706 -3.848 -16.791 1.00 98.25 94 THR A C 1
ATOM 692 O O . THR A 1 94 ? 2.693 -3.142 -16.568 1.00 98.25 94 THR A O 1
ATOM 695 N N . LYS A 1 95 ? 1.618 -4.680 -17.830 1.00 97.94 95 LYS A N 1
ATOM 696 C CA . LYS A 1 95 ? 2.582 -4.775 -18.926 1.00 97.94 95 LYS A CA 1
ATOM 697 C C . LYS A 1 95 ? 1.863 -4.519 -20.243 1.00 97.94 95 LYS A C 1
ATOM 699 O O . LYS A 1 95 ? 0.979 -5.278 -20.623 1.00 97.94 95 LYS A O 1
ATOM 704 N N . ASP A 1 96 ? 2.215 -3.426 -20.912 1.00 96.62 96 ASP A N 1
ATOM 705 C CA . ASP A 1 96 ? 1.620 -3.011 -22.190 1.00 96.62 96 ASP A CA 1
ATOM 706 C C . ASP A 1 96 ? 0.080 -2.919 -22.113 1.00 96.62 96 ASP A C 1
ATOM 708 O O . ASP A 1 96 ? -0.647 -3.288 -23.033 1.00 96.62 96 ASP A O 1
ATOM 712 N N . GLY A 1 97 ? -0.419 -2.453 -20.961 1.00 96.12 97 GLY A N 1
ATOM 713 C CA . GLY A 1 97 ? -1.845 -2.337 -20.641 1.00 96.12 97 GLY A CA 1
ATOM 714 C C . GLY A 1 97 ? -2.514 -3.623 -20.137 1.00 96.12 97 GLY A C 1
ATOM 715 O O . GLY A 1 97 ? -3.618 -3.547 -19.600 1.00 96.12 97 GLY A O 1
ATOM 716 N N . ALA A 1 98 ? -1.870 -4.788 -20.249 1.00 97.19 98 ALA A N 1
ATOM 717 C CA . ALA A 1 98 ? -2.392 -6.039 -19.703 1.00 97.19 98 ALA A CA 1
ATOM 718 C C . ALA A 1 98 ? -2.109 -6.143 -18.191 1.00 97.19 98 ALA A C 1
ATOM 720 O O . ALA A 1 98 ? -0.990 -5.841 -17.767 1.00 97.19 98 ALA A O 1
ATOM 721 N N . PRO A 1 99 ? -3.080 -6.570 -17.361 1.00 97.00 99 PRO A N 1
ATOM 722 C CA . PRO A 1 99 ? -2.861 -6.760 -15.930 1.00 97.00 99 PRO A CA 1
ATOM 723 C C . PRO A 1 99 ? -1.940 -7.961 -15.681 1.00 97.00 99 PRO A C 1
ATOM 725 O O . PRO A 1 99 ? -2.182 -9.053 -16.191 1.00 97.00 99 PRO A O 1
ATOM 728 N N . MET A 1 100 ? -0.893 -7.752 -14.884 1.00 96.81 100 MET A N 1
ATOM 729 C CA . MET A 1 100 ? 0.093 -8.781 -14.523 1.00 96.81 100 MET A CA 1
ATOM 730 C C . MET A 1 100 ? -0.103 -9.279 -13.094 1.00 96.81 100 MET A C 1
ATOM 732 O O . MET A 1 100 ? 0.044 -10.466 -12.818 1.00 96.81 100 MET A O 1
ATOM 736 N N . VAL A 1 101 ? -0.430 -8.365 -12.183 1.00 97.06 101 VAL A N 1
ATOM 737 C CA . VAL A 1 101 ? -0.700 -8.654 -10.774 1.00 97.06 101 VAL A CA 1
ATOM 738 C C . VAL A 1 101 ? -1.672 -7.610 -10.243 1.00 97.06 101 VAL A C 1
ATOM 740 O O . VAL A 1 101 ? -1.518 -6.423 -10.527 1.00 97.06 101 VAL A O 1
ATOM 743 N N . THR A 1 102 ? -2.658 -8.050 -9.467 1.00 96.88 102 THR A N 1
ATOM 744 C CA . THR A 1 102 ? -3.629 -7.176 -8.803 1.00 96.88 102 THR A CA 1
ATOM 745 C C . THR A 1 102 ? -3.619 -7.453 -7.309 1.00 96.88 102 THR A C 1
ATOM 747 O O . THR A 1 102 ? -3.613 -8.606 -6.873 1.00 96.88 102 THR A O 1
ATOM 750 N N . ARG A 1 103 ? -3.624 -6.379 -6.526 1.00 96.44 103 ARG A N 1
ATOM 751 C CA . ARG A 1 103 ? -3.598 -6.387 -5.068 1.00 96.44 103 ARG A CA 1
ATOM 752 C C . ARG A 1 103 ? -4.757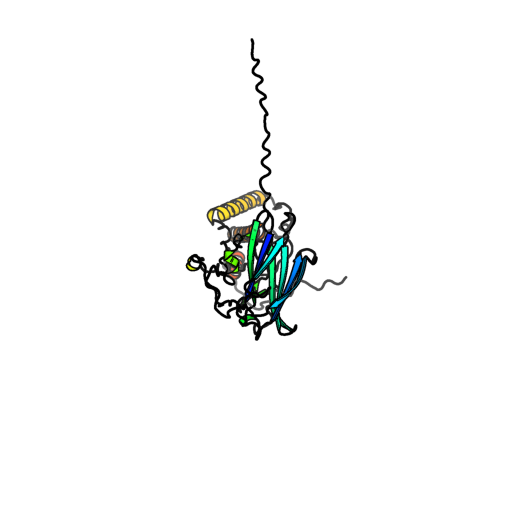 -5.536 -4.560 1.00 96.44 103 ARG A C 1
ATOM 754 O O . ARG A 1 103 ? -4.862 -4.366 -4.914 1.00 96.44 103 ARG A O 1
ATOM 761 N N . ASN A 1 104 ? -5.597 -6.125 -3.713 1.00 97.38 104 ASN A N 1
ATOM 762 C CA . ASN A 1 104 ? -6.791 -5.474 -3.172 1.00 97.38 104 ASN A CA 1
ATOM 763 C C . ASN A 1 104 ? -6.677 -5.286 -1.663 1.00 97.38 104 ASN A C 1
ATOM 765 O O . ASN A 1 104 ? -6.239 -6.195 -0.970 1.00 97.38 104 ASN A O 1
ATOM 769 N N . SER A 1 105 ? -7.123 -4.166 -1.115 1.00 97.69 105 SER A N 1
ATOM 770 C CA . SER A 1 105 ? -7.170 -3.958 0.336 1.00 97.69 105 SER A CA 1
ATOM 771 C C . SER A 1 105 ? -8.320 -3.047 0.728 1.00 97.69 105 SER A C 1
ATOM 773 O O . SER A 1 105 ? -8.749 -2.214 -0.064 1.00 97.69 105 SER A O 1
ATOM 775 N N . VAL A 1 106 ? -8.786 -3.174 1.963 1.00 97.56 106 VAL A N 1
ATOM 776 C CA . VAL A 1 106 ? -9.732 -2.257 2.592 1.00 97.56 106 VAL A CA 1
ATOM 777 C C . VAL A 1 106 ? -9.087 -1.715 3.857 1.00 97.56 106 VAL A C 1
ATOM 779 O O . VAL A 1 106 ? -8.803 -2.486 4.769 1.00 97.56 106 VAL A O 1
ATOM 782 N N . VAL A 1 107 ? -8.851 -0.408 3.911 1.00 96.88 107 VAL A N 1
ATOM 783 C CA . VAL A 1 107 ? -8.182 0.257 5.038 1.00 96.88 107 VAL A CA 1
ATOM 784 C C . VAL A 1 107 ? -9.060 1.365 5.602 1.00 96.88 107 VAL A C 1
ATOM 786 O O . VAL A 1 107 ? -9.656 2.129 4.845 1.00 96.88 107 VAL A O 1
ATOM 789 N N . SER A 1 108 ? -9.145 1.454 6.926 1.00 94.81 108 SER A N 1
ATOM 790 C CA . SER A 1 108 ? -9.787 2.582 7.605 1.00 94.81 108 SER A CA 1
ATOM 791 C C . SER A 1 108 ? -8.808 3.744 7.751 1.00 94.81 108 SER A C 1
ATOM 793 O O . SER A 1 108 ? -7.673 3.539 8.183 1.00 94.81 108 SER A O 1
ATOM 795 N N . LEU A 1 109 ? -9.249 4.957 7.425 1.00 95.38 109 LEU A N 1
ATOM 796 C CA . LEU A 1 109 ? -8.532 6.172 7.805 1.00 95.38 109 LEU A CA 1
ATOM 797 C C . LEU A 1 109 ? -8.602 6.375 9.323 1.00 95.38 109 LEU A C 1
ATOM 799 O O . LEU A 1 109 ? -9.583 5.984 9.953 1.00 95.38 109 LEU A O 1
ATOM 803 N N . VAL A 1 110 ? -7.564 6.987 9.896 1.00 93.38 110 VAL A N 1
ATOM 804 C CA . VAL A 1 110 ? -7.501 7.296 11.330 1.00 93.38 110 VAL A CA 1
ATOM 805 C C . VAL A 1 110 ? -7.616 8.796 11.510 1.00 93.38 110 VAL A C 1
ATOM 807 O O . VAL A 1 110 ? -6.814 9.543 10.944 1.00 93.38 110 VAL A O 1
ATOM 810 N N . SER A 1 111 ? -8.611 9.220 12.289 1.00 92.81 111 SER A N 1
ATOM 811 C CA . SER A 1 111 ? -8.873 10.637 12.516 1.00 92.81 111 SER A CA 1
ATOM 812 C C . SER A 1 111 ? -7.624 11.369 13.012 1.00 92.81 111 SER A C 1
ATOM 814 O O . SER A 1 111 ? -6.891 10.858 13.862 1.00 92.81 111 SER A O 1
ATOM 816 N N . GLU A 1 112 ? -7.376 12.551 12.448 1.00 91.81 112 GLU A N 1
ATOM 817 C CA . GLU A 1 112 ? -6.273 13.447 12.805 1.00 91.81 112 GLU A CA 1
ATOM 818 C C . GLU A 1 112 ? -4.861 12.867 12.594 1.00 91.81 112 GLU A C 1
ATOM 820 O O . GLU A 1 112 ? -3.883 13.417 13.109 1.00 91.81 112 GLU A O 1
ATOM 825 N N . LYS A 1 113 ? -4.723 11.784 11.813 1.00 93.38 113 LYS A N 1
ATOM 826 C CA . LYS A 1 113 ? -3.424 11.168 11.504 1.00 93.38 113 LYS A CA 1
ATOM 827 C C . LYS A 1 113 ? -3.144 11.057 10.012 1.00 93.38 113 LYS A C 1
ATOM 829 O O . LYS A 1 113 ? -4.014 10.718 9.211 1.00 93.38 113 LYS A O 1
ATOM 834 N N . THR A 1 114 ? -1.865 11.215 9.680 1.00 95.94 114 THR A N 1
ATOM 835 C CA . THR A 1 114 ? -1.293 10.830 8.389 1.00 95.94 114 THR A CA 1
ATOM 836 C C . THR A 1 114 ? -0.591 9.483 8.539 1.00 95.94 114 THR A C 1
ATOM 838 O O . THR A 1 114 ? 0.533 9.419 9.036 1.00 95.94 114 THR A O 1
ATOM 841 N N . ILE A 1 115 ? -1.244 8.406 8.109 1.00 97.19 115 ILE A N 1
ATOM 842 C CA . ILE A 1 115 ? -0.717 7.037 8.208 1.00 97.19 115 ILE A CA 1
ATOM 843 C C . ILE A 1 115 ? -0.073 6.582 6.894 1.00 97.19 115 ILE A C 1
ATOM 845 O O . ILE A 1 115 ? -0.483 7.006 5.812 1.00 97.19 115 ILE A O 1
ATOM 849 N N . PHE A 1 116 ? 0.921 5.696 6.970 1.00 98.19 116 PHE A N 1
ATOM 850 C CA . PHE A 1 116 ? 1.580 5.111 5.799 1.00 98.19 116 PHE A CA 1
ATOM 851 C C . PHE A 1 116 ? 1.223 3.633 5.617 1.00 98.19 116 PHE A C 1
ATOM 853 O O . PHE A 1 116 ? 1.521 2.803 6.475 1.00 98.19 116 PHE A O 1
ATOM 860 N N . TYR A 1 117 ? 0.659 3.287 4.459 1.00 98.19 117 TYR A N 1
ATOM 861 C CA . TYR A 1 117 ? 0.395 1.900 4.078 1.00 98.19 117 TYR A CA 1
ATOM 862 C C . TYR A 1 117 ? 1.097 1.561 2.769 1.00 98.19 117 TYR A C 1
ATOM 864 O O . TYR A 1 117 ? 0.871 2.218 1.758 1.00 98.19 117 TYR A O 1
ATOM 872 N N . ARG A 1 118 ? 1.915 0.508 2.760 1.00 98.19 118 ARG A N 1
ATOM 873 C CA . ARG A 1 118 ? 2.582 0.023 1.554 1.00 98.19 118 ARG A CA 1
ATOM 874 C C . ARG A 1 118 ? 1.869 -1.182 0.951 1.00 98.19 118 ARG A C 1
ATOM 876 O O . ARG A 1 118 ? 1.670 -2.183 1.632 1.00 98.19 118 ARG A O 1
ATOM 883 N N . LEU A 1 119 ? 1.596 -1.112 -0.348 1.00 98.19 119 LEU A N 1
ATOM 884 C CA . LEU A 1 119 ? 1.158 -2.237 -1.167 1.00 98.19 119 LEU A CA 1
ATOM 885 C C . LEU A 1 119 ? 2.308 -2.768 -2.026 1.00 98.19 119 LEU A C 1
ATOM 887 O O . LEU A 1 119 ? 2.936 -2.024 -2.786 1.00 98.19 119 LEU A O 1
ATOM 891 N N . GLY A 1 120 ? 2.563 -4.070 -1.913 1.00 97.69 120 GLY A N 1
ATOM 892 C CA . GLY A 1 120 ? 3.548 -4.785 -2.715 1.00 97.69 120 GLY A CA 1
ATOM 893 C C . GLY A 1 120 ? 2.921 -5.440 -3.947 1.00 97.69 120 GLY A C 1
ATOM 894 O O . GLY A 1 120 ? 2.050 -6.300 -3.824 1.00 97.69 120 GLY A O 1
ATOM 895 N N . LEU A 1 121 ? 3.404 -5.095 -5.140 1.00 97.94 121 LEU A N 1
ATOM 896 C CA . LEU A 1 121 ? 3.127 -5.831 -6.377 1.00 97.94 121 LEU A CA 1
ATOM 897 C C . LEU A 1 121 ? 4.230 -6.869 -6.582 1.00 97.94 121 LEU A C 1
ATOM 899 O O . LEU A 1 121 ? 5.317 -6.519 -7.043 1.00 97.94 121 LEU A O 1
ATOM 903 N N . THR A 1 122 ? 3.976 -8.122 -6.201 1.00 97.56 122 THR A N 1
ATOM 904 C CA . THR A 1 122 ? 5.020 -9.155 -6.165 1.00 97.56 122 THR A CA 1
ATOM 905 C C . THR A 1 122 ? 4.856 -10.226 -7.241 1.00 97.56 122 THR A C 1
ATOM 907 O O . THR A 1 122 ? 3.744 -10.644 -7.575 1.00 97.56 122 THR A O 1
ATOM 910 N N . SER A 1 123 ? 5.977 -10.728 -7.752 1.00 97.06 123 SER A N 1
ATOM 911 C CA . SER A 1 123 ? 6.055 -11.829 -8.714 1.00 97.06 123 SER A CA 1
ATOM 912 C C . SER A 1 123 ? 5.426 -13.116 -8.184 1.00 97.06 123 SER A C 1
ATOM 914 O O . SER A 1 123 ? 4.756 -13.838 -8.926 1.00 97.06 123 SER A O 1
ATOM 916 N N . ALA A 1 124 ? 5.542 -13.354 -6.875 1.00 96.25 124 ALA A N 1
ATOM 917 C CA . ALA A 1 124 ? 4.889 -14.463 -6.189 1.00 96.25 124 ALA A CA 1
ATOM 918 C C . ALA A 1 124 ? 3.356 -14.439 -6.357 1.00 96.25 124 ALA A C 1
ATOM 920 O O . ALA A 1 124 ? 2.727 -15.493 -6.403 1.00 96.25 124 ALA A O 1
ATOM 921 N N . CYS A 1 125 ? 2.759 -13.255 -6.528 1.00 96.88 125 CYS A N 1
ATOM 922 C CA . CYS A 1 125 ? 1.323 -13.090 -6.745 1.00 96.88 125 CYS A CA 1
ATOM 923 C C . CYS A 1 125 ? 0.885 -13.125 -8.217 1.00 96.88 125 CYS A C 1
ATOM 925 O O . CYS A 1 125 ? -0.313 -13.166 -8.476 1.00 96.88 125 CYS A O 1
ATOM 927 N N . MET A 1 126 ? 1.810 -13.164 -9.183 1.00 94.56 126 MET A N 1
ATOM 928 C CA . MET A 1 126 ? 1.458 -13.338 -10.604 1.00 94.56 126 MET A CA 1
ATOM 929 C C . MET A 1 126 ? 1.000 -14.764 -10.924 1.00 94.56 126 MET A C 1
ATOM 931 O O . MET A 1 126 ? 0.228 -14.989 -11.851 1.00 94.56 126 MET A O 1
ATOM 935 N N . THR A 1 127 ? 1.533 -15.740 -10.186 1.00 82.88 127 THR A N 1
ATOM 936 C CA . THR A 1 127 ? 1.269 -17.174 -10.392 1.00 82.88 127 THR A CA 1
ATOM 937 C C . THR A 1 127 ? 0.360 -17.767 -9.324 1.00 82.88 127 THR A C 1
ATOM 939 O O . THR A 1 127 ? -0.086 -18.906 -9.467 1.00 82.88 127 THR A O 1
ATOM 942 N N . ALA A 1 128 ? 0.085 -17.007 -8.261 1.00 72.12 128 ALA A N 1
ATOM 943 C CA . ALA A 1 128 ? -0.829 -17.426 -7.220 1.00 72.12 128 ALA A CA 1
ATOM 944 C C . ALA A 1 128 ? -2.205 -17.701 -7.837 1.00 72.12 128 ALA A C 1
ATOM 946 O O . ALA A 1 128 ? -2.728 -16.907 -8.623 1.00 72.12 128 ALA A O 1
ATOM 947 N N . ALA A 1 129 ? -2.793 -18.842 -7.474 1.00 71.44 129 ALA A N 1
ATOM 948 C CA . ALA A 1 129 ? -4.198 -19.090 -7.754 1.00 71.44 129 ALA A CA 1
ATOM 949 C C . ALA A 1 129 ? -5.028 -17.927 -7.193 1.00 71.44 129 ALA A C 1
ATOM 951 O O . ALA A 1 129 ? -4.650 -17.319 -6.189 1.00 71.44 129 ALA A O 1
ATOM 952 N N . MET A 1 130 ? -6.152 -17.621 -7.843 1.00 86.06 130 MET A N 1
ATOM 953 C CA . MET A 1 130 ? -7.080 -16.603 -7.354 1.00 86.06 130 MET A CA 1
ATOM 954 C C . MET A 1 130 ? -7.382 -16.882 -5.879 1.00 86.06 130 MET A C 1
ATOM 956 O O . MET A 1 130 ? -7.868 -17.965 -5.545 1.00 86.06 130 MET A O 1
ATOM 960 N N . CYS A 1 131 ? -7.032 -15.937 -5.003 1.00 94.19 131 CYS A N 1
ATOM 961 C CA . CYS A 1 131 ? -7.329 -16.079 -3.587 1.00 94.19 131 CYS A CA 1
ATOM 962 C C . CYS A 1 131 ? -8.845 -16.227 -3.390 1.00 94.19 131 CYS A C 1
ATOM 964 O O . CYS A 1 131 ? -9.612 -15.696 -4.200 1.00 94.19 131 CYS A O 1
ATOM 966 N N . PRO A 1 132 ? -9.284 -16.942 -2.338 1.00 94.31 132 PRO A N 1
ATOM 967 C CA . PRO A 1 132 ? -10.699 -17.044 -2.010 1.00 94.31 132 PRO A CA 1
ATOM 968 C C . PRO A 1 132 ? -11.366 -15.669 -1.884 1.00 94.31 132 PRO A C 1
ATOM 970 O O . PRO A 1 132 ? -10.705 -14.649 -1.675 1.00 94.31 132 PRO A O 1
ATOM 973 N N . GLU A 1 133 ? -12.694 -15.649 -1.972 1.00 92.12 133 GLU A N 1
ATOM 974 C CA . GLU A 1 133 ? -13.474 -14.438 -1.727 1.00 92.12 133 GLU A CA 1
ATOM 975 C C . GLU A 1 133 ? -13.126 -13.824 -0.358 1.00 92.12 133 GLU A C 1
ATOM 977 O O . GLU A 1 133 ? -12.872 -14.533 0.616 1.00 92.12 133 GLU A O 1
ATOM 982 N N . GLY A 1 134 ? -13.047 -12.492 -0.296 1.00 91.62 134 GLY A N 1
ATOM 983 C CA . GLY A 1 134 ? -12.631 -11.776 0.914 1.00 91.62 134 GLY A CA 1
ATOM 984 C C . GLY A 1 134 ? -11.117 -11.757 1.167 1.00 91.62 134 GLY A C 1
ATOM 985 O O . GLY A 1 134 ? -10.678 -11.183 2.169 1.00 91.62 134 GLY A O 1
ATOM 986 N N . GLN A 1 135 ? -10.313 -12.331 0.263 1.00 96.19 135 GLN A N 1
ATOM 987 C CA . GLN A 1 135 ? -8.854 -12.369 0.359 1.00 96.19 135 GLN A CA 1
ATOM 988 C C . GLN A 1 135 ? -8.152 -11.789 -0.877 1.00 96.19 135 GLN A C 1
ATOM 990 O O . GLN A 1 135 ? -8.740 -11.517 -1.922 1.00 96.19 135 GLN A O 1
ATOM 995 N N . THR A 1 136 ? -6.850 -11.582 -0.736 1.00 96.25 136 THR A N 1
ATOM 996 C CA . THR A 1 136 ? -5.940 -11.026 -1.742 1.00 96.25 136 THR A CA 1
ATOM 997 C C . THR A 1 136 ? -4.576 -11.676 -1.583 1.00 96.25 136 THR A C 1
ATOM 999 O O . THR A 1 136 ? -4.176 -12.014 -0.470 1.00 96.25 136 THR A O 1
ATOM 1002 N N . CYS A 1 137 ? -3.826 -11.811 -2.672 1.00 97.00 137 CYS A N 1
ATOM 1003 C CA . CYS A 1 137 ? -2.444 -12.264 -2.570 1.00 97.00 137 CYS A CA 1
ATOM 1004 C C . CYS A 1 137 ? -1.565 -11.126 -2.042 1.00 97.00 137 CYS A C 1
ATOM 1006 O O . CYS A 1 137 ? -1.662 -10.008 -2.539 1.00 97.00 137 CYS A O 1
ATOM 1008 N N . SER A 1 138 ? -0.726 -11.407 -1.048 1.00 95.50 138 SER A N 1
ATOM 1009 C CA . SER A 1 138 ? 0.284 -10.508 -0.487 1.00 95.50 138 SER A CA 1
ATOM 1010 C C . SER A 1 138 ? 1.564 -11.311 -0.287 1.00 95.50 138 SER A C 1
ATOM 1012 O O . SER A 1 138 ? 1.558 -12.294 0.448 1.00 95.50 138 SER A O 1
ATOM 1014 N N . GLU A 1 139 ? 2.650 -10.931 -0.965 1.00 94.31 139 GLU A N 1
ATOM 1015 C CA . GLU A 1 139 ? 3.946 -11.636 -0.883 1.00 94.31 139 GLU A CA 1
ATOM 1016 C C . GLU A 1 139 ? 3.848 -13.159 -1.151 1.00 94.31 139 GLU A C 1
ATOM 1018 O O . GLU A 1 139 ? 4.594 -13.955 -0.589 1.00 94.31 139 GLU A O 1
ATOM 1023 N N . GLY A 1 140 ? 2.916 -13.578 -2.017 1.00 94.75 140 GLY A N 1
ATOM 1024 C CA . GLY A 1 140 ? 2.697 -14.986 -2.381 1.00 94.75 140 GLY A CA 1
ATOM 1025 C C . GLY A 1 140 ? 1.727 -15.760 -1.484 1.00 94.75 140 GLY A C 1
ATOM 1026 O O . GLY A 1 140 ? 1.481 -16.936 -1.741 1.00 94.75 140 GLY A O 1
ATOM 1027 N N . VAL A 1 141 ? 1.153 -15.126 -0.457 1.00 93.94 141 VAL A N 1
ATOM 1028 C CA . VAL A 1 141 ? 0.205 -15.755 0.474 1.00 93.94 141 VAL A CA 1
ATOM 1029 C C . VAL A 1 141 ? -1.149 -15.058 0.391 1.00 93.94 141 VAL A C 1
ATOM 1031 O O . VAL A 1 141 ? -1.218 -13.833 0.296 1.00 93.94 141 VAL A O 1
ATOM 1034 N N . CYS A 1 142 ? -2.241 -15.822 0.428 1.00 95.31 142 CYS A N 1
ATOM 1035 C CA . CYS A 1 142 ? -3.575 -15.240 0.521 1.00 95.31 142 CYS A CA 1
ATOM 1036 C C . CYS A 1 142 ? -3.829 -14.719 1.938 1.00 95.31 142 CYS A C 1
ATOM 1038 O O . CYS A 1 142 ? -3.695 -15.449 2.919 1.00 95.31 142 CYS A O 1
ATOM 1040 N N . VAL A 1 143 ? -4.179 -13.441 2.032 1.00 94.06 143 VAL A N 1
ATOM 1041 C CA . VAL A 1 143 ? -4.455 -12.730 3.284 1.00 94.06 143 VAL A CA 1
ATOM 1042 C C . VAL A 1 143 ? -5.797 -12.014 3.191 1.00 94.06 143 VAL A C 1
ATOM 1044 O O . VAL A 1 143 ? -6.291 -11.755 2.094 1.00 94.06 143 VAL A O 1
ATOM 1047 N N . GLY A 1 144 ? -6.393 -11.669 4.333 1.00 94.00 144 GLY A N 1
ATOM 1048 C CA . GLY A 1 144 ? -7.635 -10.895 4.369 1.00 94.00 144 GLY A CA 1
ATOM 1049 C C . GLY A 1 144 ? -7.493 -9.511 3.724 1.00 94.00 144 GLY A C 1
ATOM 1050 O O . GLY A 1 144 ? -6.424 -8.892 3.759 1.00 94.00 144 GLY A O 1
ATOM 1051 N N . LEU A 1 145 ? -8.590 -9.017 3.141 1.00 95.44 145 LEU A N 1
ATOM 1052 C CA . LEU A 1 145 ? -8.644 -7.684 2.527 1.00 95.44 145 LEU A CA 1
ATOM 1053 C C . LEU A 1 145 ? -8.595 -6.548 3.554 1.00 95.44 145 LEU A C 1
ATOM 1055 O O . LEU A 1 145 ? -8.046 -5.491 3.256 1.00 95.44 145 LEU A O 1
ATOM 1059 N N . ARG A 1 146 ? -9.207 -6.741 4.727 1.00 94.81 146 ARG A N 1
ATOM 1060 C CA . ARG A 1 146 ? -9.444 -5.683 5.719 1.00 94.81 146 ARG A CA 1
ATOM 1061 C C . ARG A 1 146 ? -8.226 -5.461 6.604 1.00 94.81 146 ARG A C 1
ATOM 1063 O O . ARG A 1 146 ? -7.659 -6.423 7.114 1.00 94.81 146 ARG A O 1
ATOM 1070 N N . LEU A 1 147 ? -7.864 -4.197 6.797 1.00 93.44 147 LEU A N 1
ATOM 1071 C CA . LEU A 1 147 ? -6.709 -3.758 7.572 1.00 93.44 147 LEU A CA 1
ATOM 1072 C C . LEU A 1 147 ? -7.095 -2.623 8.508 1.00 93.44 147 LEU A C 1
ATOM 1074 O O . LEU A 1 147 ? -7.841 -1.715 8.136 1.00 93.44 147 LEU A O 1
ATOM 1078 N N . ASN A 1 148 ? -6.550 -2.667 9.719 1.00 91.38 148 ASN A N 1
ATOM 1079 C CA . ASN A 1 148 ? -6.773 -1.638 10.716 1.00 91.38 148 ASN A CA 1
ATOM 1080 C C . ASN A 1 148 ? -5.805 -0.468 10.506 1.00 91.38 148 ASN A C 1
ATOM 1082 O O . ASN A 1 148 ? -4.591 -0.635 10.615 1.00 91.38 148 ASN A O 1
ATOM 1086 N N . GLY A 1 149 ? -6.363 0.723 10.276 1.00 93.88 149 GLY A N 1
ATOM 1087 C CA . GLY A 1 149 ? -5.621 1.976 10.142 1.00 93.88 149 GLY A CA 1
ATOM 1088 C C . GLY A 1 149 ? -4.629 2.238 11.280 1.00 93.88 149 GLY A C 1
ATOM 1089 O O . GLY A 1 149 ? -3.524 2.719 11.046 1.00 93.88 149 GLY A O 1
ATOM 1090 N N . ASN A 1 150 ? -4.993 1.862 12.510 1.00 93.62 150 ASN A N 1
ATOM 1091 C CA . ASN A 1 150 ? -4.198 2.114 13.717 1.00 93.62 150 ASN A CA 1
ATOM 1092 C C . ASN A 1 150 ? -2.925 1.264 13.824 1.00 93.62 150 ASN A C 1
ATOM 1094 O O . ASN A 1 150 ? -2.064 1.553 14.653 1.00 93.62 150 ASN A O 1
ATOM 1098 N N . GLN A 1 151 ? -2.802 0.215 13.009 1.00 95.12 151 GLN A N 1
ATOM 1099 C CA . GLN A 1 151 ? -1.598 -0.613 12.955 1.00 95.12 151 GLN A CA 1
ATOM 1100 C C . GLN A 1 151 ? -0.540 -0.032 12.014 1.00 95.12 151 GLN A C 1
ATOM 1102 O O . GLN A 1 151 ? 0.599 -0.496 12.015 1.00 95.12 151 GLN A O 1
ATOM 1107 N N . PHE A 1 152 ? -0.883 0.963 11.199 1.00 96.94 152 PHE A N 1
ATOM 1108 C CA . PHE A 1 152 ? 0.080 1.583 10.303 1.00 96.94 152 PHE A CA 1
ATOM 1109 C C . PHE A 1 152 ? 0.914 2.639 11.031 1.00 96.94 152 PHE A C 1
ATOM 1111 O O . PHE A 1 152 ? 0.399 3.328 11.914 1.00 96.94 152 PHE A O 1
ATOM 1118 N N . PRO A 1 153 ? 2.208 2.767 10.691 1.00 96.44 153 PRO A N 1
ATOM 1119 C CA . PRO A 1 153 ? 3.043 3.818 11.248 1.00 96.44 153 PRO A CA 1
ATOM 1120 C C . PRO A 1 153 ? 2.604 5.190 10.729 1.00 96.44 153 PRO A C 1
ATOM 1122 O O . PRO A 1 153 ? 2.032 5.314 9.640 1.00 96.44 153 PRO A O 1
ATOM 1125 N N . ASP A 1 154 ? 2.947 6.229 11.486 1.00 96.62 154 ASP A N 1
ATOM 1126 C CA . ASP A 1 154 ? 2.857 7.602 11.003 1.00 96.62 154 ASP A CA 1
ATOM 1127 C C . ASP A 1 154 ? 3.746 7.784 9.764 1.00 96.62 154 ASP A C 1
ATOM 1129 O O . ASP A 1 154 ? 4.827 7.193 9.642 1.00 96.62 154 ASP A O 1
ATOM 1133 N N . PHE A 1 155 ? 3.295 8.615 8.830 1.00 96.94 155 PHE A N 1
ATOM 1134 C CA . PHE A 1 155 ? 4.044 8.886 7.613 1.00 96.94 155 PHE A CA 1
ATOM 1135 C C . PHE A 1 155 ? 5.311 9.707 7.879 1.00 96.94 155 PHE A C 1
ATOM 1137 O O . PHE A 1 155 ? 5.283 10.776 8.490 1.00 96.94 155 PHE A O 1
ATOM 1144 N N . THR A 1 156 ? 6.416 9.248 7.299 1.00 96.00 156 THR A N 1
ATOM 1145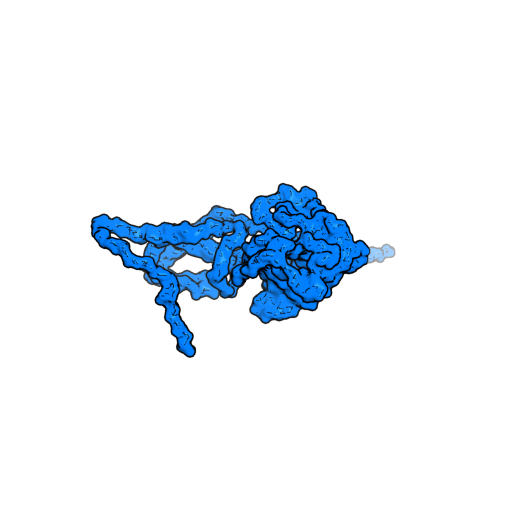 C CA . THR A 1 156 ? 7.646 10.019 7.104 1.00 96.00 156 THR A CA 1
ATOM 1146 C C . THR A 1 156 ? 8.119 9.842 5.660 1.00 96.00 156 THR A C 1
ATOM 1148 O O . THR A 1 156 ? 7.790 8.855 5.005 1.00 96.00 156 THR A O 1
ATOM 1151 N N . ALA A 1 157 ? 8.899 10.781 5.121 1.00 95.38 157 ALA A N 1
ATOM 1152 C CA . ALA A 1 157 ? 9.412 10.636 3.754 1.00 95.38 157 ALA A CA 1
ATOM 1153 C C . ALA A 1 157 ? 10.262 9.356 3.593 1.00 95.38 157 ALA A C 1
ATOM 1155 O O . ALA A 1 157 ? 10.137 8.636 2.603 1.00 95.38 157 ALA A O 1
ATOM 1156 N N . ASP A 1 158 ? 11.044 9.019 4.620 1.00 95.88 158 ASP A N 1
ATOM 1157 C CA . ASP A 1 158 ? 11.967 7.882 4.614 1.00 95.88 158 ASP A CA 1
ATOM 1158 C C . ASP A 1 158 ? 11.258 6.525 4.475 1.00 95.88 158 ASP A C 1
ATOM 1160 O O . ASP A 1 158 ? 11.828 5.590 3.902 1.00 95.88 158 ASP A O 1
ATOM 1164 N N . VAL A 1 159 ? 10.014 6.384 4.961 1.00 96.62 159 VAL A N 1
ATOM 1165 C CA . VAL A 1 159 ? 9.272 5.112 4.851 1.00 96.62 159 VAL A CA 1
ATOM 1166 C C . VAL A 1 159 ? 8.775 4.820 3.435 1.00 96.62 159 VAL A C 1
ATOM 1168 O O . VAL A 1 159 ? 8.332 3.703 3.181 1.00 96.62 159 VAL A O 1
ATOM 1171 N N . VAL A 1 160 ? 8.877 5.763 2.492 1.00 96.88 160 VAL A N 1
ATOM 1172 C CA . VAL A 1 160 ? 8.619 5.499 1.063 1.00 96.88 160 VAL A CA 1
ATOM 1173 C C . VAL A 1 160 ? 9.816 4.796 0.426 1.00 96.88 160 VAL A C 1
ATOM 1175 O O . VAL A 1 160 ? 9.649 3.825 -0.309 1.00 96.88 160 VAL A O 1
ATOM 1178 N N . GLU A 1 161 ? 11.027 5.251 0.743 1.00 96.75 161 GLU A N 1
ATOM 1179 C CA . GLU A 1 161 ? 12.263 4.827 0.075 1.00 96.75 161 GLU A CA 1
ATOM 1180 C C . GLU A 1 161 ? 12.970 3.661 0.780 1.00 96.75 161 GLU A C 1
ATOM 1182 O O . GLU A 1 161 ? 13.798 2.979 0.176 1.00 96.75 161 GLU A O 1
ATOM 1187 N N . THR A 1 162 ? 12.635 3.392 2.045 1.00 98.00 162 THR A N 1
ATOM 1188 C CA . THR A 1 162 ? 13.283 2.349 2.856 1.00 98.00 162 THR A CA 1
ATOM 1189 C C . THR A 1 162 ? 12.304 1.272 3.322 1.00 98.00 162 THR A C 1
ATOM 1191 O O . THR A 1 162 ? 11.097 1.492 3.381 1.00 98.00 162 THR A O 1
ATOM 1194 N N . LEU A 1 163 ? 12.814 0.080 3.633 1.00 98.12 163 LEU A N 1
ATOM 1195 C CA . LEU A 1 163 ? 12.065 -1.016 4.256 1.00 98.12 163 LEU A CA 1
ATOM 1196 C C . LEU A 1 163 ? 12.271 -0.983 5.773 1.00 98.12 163 LEU A C 1
ATOM 1198 O O . LEU A 1 163 ? 13.409 -1.008 6.237 1.00 98.12 163 LEU A O 1
ATOM 1202 N N . THR A 1 164 ? 11.196 -0.972 6.558 1.00 97.62 164 THR A N 1
ATOM 1203 C CA . THR A 1 164 ? 11.268 -0.929 8.033 1.00 97.62 164 THR A CA 1
ATOM 1204 C C . THR A 1 164 ? 11.197 -2.305 8.687 1.00 97.62 164 THR A C 1
ATOM 1206 O O . THR A 1 164 ? 11.165 -2.407 9.911 1.00 97.62 164 THR A O 1
ATOM 1209 N N . CYS A 1 165 ? 11.191 -3.376 7.895 1.00 97.50 165 CYS A N 1
ATOM 1210 C CA . CYS A 1 165 ? 11.326 -4.748 8.366 1.00 97.50 165 CYS A CA 1
ATOM 1211 C C . CYS A 1 165 ? 11.728 -5.684 7.219 1.00 97.50 165 CYS A C 1
ATOM 1213 O O . CYS A 1 165 ? 11.471 -5.396 6.048 1.00 97.50 165 CYS A O 1
ATOM 1215 N N . THR A 1 166 ? 12.335 -6.823 7.554 1.00 94.31 166 THR A N 1
ATOM 1216 C CA . THR A 1 166 ? 12.691 -7.863 6.578 1.00 94.31 166 THR A CA 1
ATOM 1217 C C . THR A 1 166 ? 11.524 -8.824 6.379 1.00 94.31 166 THR A C 1
ATOM 1219 O O . THR A 1 166 ? 11.261 -9.670 7.232 1.00 94.31 166 THR A O 1
ATOM 1222 N N . GLY A 1 167 ? 10.821 -8.673 5.255 1.00 89.62 167 GLY A N 1
ATOM 1223 C CA . GLY A 1 167 ? 9.771 -9.592 4.811 1.00 89.62 167 GLY A CA 1
ATOM 1224 C C . GLY A 1 167 ? 10.312 -10.767 3.990 1.00 89.62 167 GLY A C 1
ATOM 1225 O O . GLY A 1 167 ? 11.520 -11.002 3.923 1.00 89.62 167 GLY A O 1
ATOM 1226 N N . GLY A 1 168 ? 9.404 -11.495 3.336 1.00 90.38 168 GLY A N 1
ATOM 1227 C CA . GLY A 1 168 ? 9.757 -12.562 2.389 1.00 90.38 168 GLY A CA 1
ATOM 1228 C C . GLY A 1 168 ? 10.161 -12.046 1.003 1.00 90.38 168 GLY A C 1
ATOM 1229 O O . GLY A 1 168 ? 10.760 -12.786 0.224 1.00 90.38 168 GLY A O 1
ATOM 1230 N N . THR A 1 169 ? 9.860 -10.780 0.699 1.00 96.12 169 THR A N 1
ATOM 1231 C CA . THR A 1 169 ? 10.083 -10.173 -0.620 1.00 96.12 169 THR A CA 1
ATOM 1232 C C . THR A 1 169 ? 11.272 -9.215 -0.615 1.00 96.12 169 THR A C 1
ATOM 1234 O O . THR A 1 169 ? 11.415 -8.374 0.270 1.00 96.12 169 THR A O 1
ATOM 1237 N N . THR A 1 170 ? 12.106 -9.291 -1.655 1.00 97.69 170 THR A N 1
ATOM 1238 C CA . THR A 1 170 ? 13.130 -8.274 -1.939 1.00 97.69 170 THR A CA 1
ATOM 1239 C C . THR A 1 170 ? 12.564 -7.254 -2.920 1.00 97.69 170 THR A C 1
ATOM 1241 O O . THR A 1 170 ? 12.608 -7.463 -4.131 1.00 97.69 170 THR A O 1
ATOM 1244 N N . PHE A 1 171 ? 12.008 -6.161 -2.401 1.00 98.19 171 PHE A N 1
ATOM 1245 C CA . PHE A 1 171 ? 11.526 -5.065 -3.240 1.00 98.19 171 PHE A CA 1
ATOM 1246 C C . PHE A 1 171 ? 12.684 -4.370 -3.957 1.00 98.19 171 PHE A C 1
ATOM 1248 O O . PHE A 1 171 ? 13.787 -4.270 -3.416 1.00 98.19 171 PHE A O 1
ATOM 1255 N N . LEU A 1 172 ? 12.422 -3.885 -5.164 1.00 98.25 172 LEU A N 1
ATOM 1256 C CA . LEU A 1 172 ? 13.384 -3.235 -6.041 1.00 98.25 172 LEU A CA 1
ATOM 1257 C C . LEU A 1 172 ? 13.054 -1.750 -6.193 1.00 98.25 172 LEU A C 1
ATOM 1259 O O . LEU A 1 172 ? 11.890 -1.360 -6.289 1.00 98.25 172 LEU A O 1
ATOM 1263 N N . ASP A 1 173 ? 14.097 -0.938 -6.303 1.00 97.88 173 ASP A N 1
ATOM 1264 C CA . ASP A 1 173 ? 14.008 0.351 -6.979 1.00 97.88 173 ASP A CA 1
ATOM 1265 C C . ASP A 1 173 ? 14.015 0.096 -8.490 1.00 97.88 173 ASP A C 1
ATOM 1267 O O . ASP A 1 173 ? 15.007 -0.352 -9.063 1.00 97.88 173 ASP A O 1
ATOM 1271 N N . THR A 1 174 ? 12.894 0.374 -9.146 1.00 97.38 174 THR A N 1
ATOM 1272 C CA . THR A 1 174 ? 12.696 0.151 -10.588 1.00 97.38 174 THR A CA 1
ATOM 1273 C C . THR A 1 174 ? 13.589 1.021 -11.470 1.00 97.38 174 THR A C 1
ATOM 1275 O O . THR A 1 174 ? 13.786 0.692 -12.639 1.00 97.38 174 THR A O 1
ATOM 1278 N N . THR A 1 175 ? 14.166 2.092 -10.925 1.00 96.62 175 THR A N 1
ATOM 1279 C CA . THR A 1 175 ? 15.127 2.952 -11.621 1.00 96.62 175 THR A CA 1
ATOM 1280 C C . THR A 1 175 ? 16.493 2.283 -11.735 1.00 96.62 175 THR A C 1
ATOM 1282 O O . THR A 1 175 ? 17.155 2.354 -12.770 1.00 96.62 175 THR A O 1
ATOM 1285 N N . THR A 1 176 ? 16.947 1.655 -10.650 1.00 96.69 176 THR A N 1
ATOM 1286 C CA . THR A 1 176 ? 18.303 1.096 -10.547 1.00 96.69 176 THR A CA 1
ATOM 1287 C C . THR A 1 176 ? 18.334 -0.427 -10.633 1.00 96.69 176 THR A C 1
ATOM 1289 O O . THR A 1 176 ? 19.404 -1.011 -10.797 1.00 96.69 176 THR A O 1
ATOM 1292 N N . ASN A 1 177 ? 17.171 -1.077 -10.545 1.00 96.38 177 ASN A N 1
ATOM 1293 C CA . ASN A 1 177 ? 16.996 -2.517 -10.363 1.00 96.38 177 ASN A CA 1
ATOM 1294 C C . ASN A 1 177 ? 17.759 -3.094 -9.155 1.00 96.38 177 ASN A C 1
ATOM 1296 O O . ASN A 1 177 ? 18.006 -4.303 -9.097 1.00 96.38 177 ASN A O 1
ATOM 1300 N N . ASN A 1 178 ? 18.127 -2.246 -8.192 1.00 97.75 178 ASN A N 1
ATOM 1301 C CA . ASN A 1 178 ? 18.751 -2.664 -6.944 1.00 97.75 178 ASN A CA 1
ATOM 1302 C C . ASN A 1 178 ? 17.683 -2.919 -5.872 1.00 97.75 178 ASN A C 1
ATOM 1304 O O . ASN A 1 178 ? 16.622 -2.292 -5.909 1.00 97.75 178 ASN A O 1
ATOM 1308 N N . PRO A 1 179 ? 17.955 -3.798 -4.893 1.00 98.06 179 PRO A N 1
ATOM 1309 C CA . PRO A 1 179 ? 17.104 -3.941 -3.719 1.00 98.06 179 PRO A CA 1
ATOM 1310 C C . PRO A 1 179 ? 16.893 -2.609 -2.995 1.00 98.06 179 PRO A C 1
ATOM 1312 O O . PRO A 1 179 ? 17.842 -1.839 -2.825 1.00 98.06 179 PRO A O 1
ATOM 1315 N N . MET A 1 180 ? 15.670 -2.369 -2.523 1.00 98.00 180 MET A N 1
ATOM 1316 C CA . MET A 1 180 ? 15.378 -1.242 -1.642 1.00 98.00 180 MET A CA 1
ATOM 1317 C C . MET A 1 180 ? 16.213 -1.344 -0.354 1.00 98.00 180 MET A C 1
ATOM 1319 O O . MET A 1 180 ? 16.340 -2.436 0.211 1.00 98.00 180 MET A O 1
ATOM 1323 N N . PRO A 1 181 ? 16.774 -0.228 0.141 1.00 98.12 181 PRO A N 1
ATOM 1324 C CA . PRO A 1 181 ? 17.525 -0.225 1.388 1.00 98.12 181 PRO A CA 1
ATOM 1325 C C . PRO A 1 181 ? 16.608 -0.469 2.593 1.00 98.12 181 PRO A C 1
ATOM 1327 O O . PRO A 1 181 ? 15.435 -0.101 2.596 1.00 98.12 181 PRO A O 1
ATOM 1330 N N . PHE A 1 182 ? 17.163 -1.044 3.658 1.00 97.81 182 PHE A N 1
ATOM 1331 C CA . PHE A 1 182 ? 16.486 -1.142 4.950 1.00 97.81 182 PHE A CA 1
ATOM 1332 C C . PHE A 1 182 ? 16.730 0.114 5.787 1.00 97.81 182 PHE A C 1
ATOM 1334 O O . PHE A 1 182 ? 17.822 0.687 5.754 1.00 97.81 182 PHE A O 1
ATOM 1341 N N . SER A 1 183 ? 15.734 0.517 6.573 1.00 97.12 183 SER A N 1
ATOM 1342 C CA . SER A 1 183 ? 15.915 1.532 7.605 1.00 97.12 183 SER A CA 1
ATOM 1343 C C . SER A 1 183 ? 16.867 1.018 8.692 1.00 97.12 183 SER A C 1
ATOM 1345 O O . SER A 1 183 ? 17.025 -0.188 8.908 1.00 97.12 183 SER A O 1
ATOM 1347 N N . SER A 1 184 ? 17.473 1.934 9.447 1.00 95.75 184 SER A N 1
ATOM 1348 C CA . SER 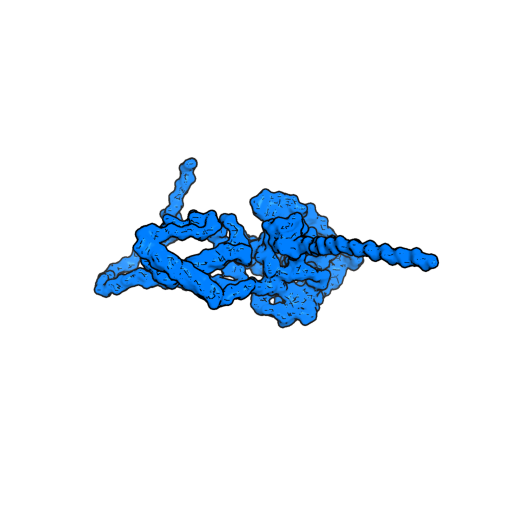A 1 184 ? 18.311 1.581 10.603 1.00 95.75 184 SER A CA 1
ATOM 1349 C C . SER A 1 184 ? 17.541 0.846 11.711 1.00 95.75 184 SER A C 1
ATOM 1351 O O . SER A 1 184 ? 18.150 0.146 12.520 1.00 95.75 184 SER A O 1
ATOM 1353 N N . SER A 1 185 ? 16.211 0.973 11.736 1.00 94.06 185 SER A N 1
ATOM 1354 C CA . SER A 1 185 ? 15.306 0.317 12.683 1.00 94.06 185 SER A CA 1
ATOM 1355 C C . SER A 1 185 ? 14.751 -1.024 12.192 1.00 94.06 185 SER A C 1
ATOM 1357 O O . SER A 1 185 ? 14.028 -1.675 12.941 1.00 94.06 185 SER A O 1
ATOM 1359 N N . ALA A 1 186 ? 15.096 -1.488 10.985 1.00 94.56 186 ALA A N 1
ATOM 1360 C CA . ALA A 1 186 ? 14.449 -2.661 10.391 1.00 94.56 186 ALA A CA 1
ATOM 1361 C C . ALA A 1 186 ? 14.568 -3.950 11.226 1.00 94.56 186 ALA A C 1
ATOM 1363 O O . ALA A 1 186 ? 13.648 -4.765 11.265 1.00 94.56 186 ALA A O 1
ATOM 1364 N N . GLY A 1 187 ? 15.681 -4.115 11.948 1.00 93.12 187 GLY A N 1
ATOM 1365 C CA . GLY A 1 187 ? 15.899 -5.252 12.849 1.00 93.12 187 GLY A CA 1
ATOM 1366 C C . GLY A 1 187 ? 15.114 -5.196 14.166 1.00 93.12 187 GLY A C 1
ATOM 1367 O O . GLY A 1 187 ? 15.187 -6.140 14.947 1.00 93.12 187 GLY A O 1
ATOM 1368 N N . GLN A 1 188 ? 14.395 -4.104 14.438 1.00 95.50 188 GLN A N 1
ATOM 1369 C CA . GLN A 1 188 ? 13.614 -3.909 15.664 1.00 95.50 188 GLN A CA 1
ATOM 1370 C C . GLN A 1 188 ? 12.145 -4.312 15.498 1.00 95.50 188 GLN A C 1
ATOM 1372 O O . GLN A 1 188 ? 11.393 -4.263 16.470 1.00 95.50 188 GLN A O 1
ATOM 1377 N N . CYS A 1 189 ? 11.727 -4.699 14.289 1.00 96.62 189 CYS A N 1
ATOM 1378 C CA . CYS A 1 189 ? 10.342 -5.061 14.045 1.00 96.62 189 CYS A CA 1
ATOM 1379 C C . CYS A 1 189 ? 9.970 -6.362 14.777 1.00 96.62 189 CYS A C 1
ATOM 1381 O O . CYS A 1 189 ? 10.636 -7.380 14.558 1.00 96.62 189 CYS A O 1
ATOM 1383 N N . PRO A 1 190 ? 8.924 -6.373 15.627 1.00 94.00 190 PRO A N 1
ATOM 1384 C CA . PRO A 1 190 ? 8.495 -7.593 16.298 1.00 94.00 190 PRO A CA 1
ATOM 1385 C C . PRO A 1 190 ? 8.098 -8.691 15.304 1.00 94.00 190 PRO A C 1
ATOM 1387 O O . PRO A 1 190 ? 7.583 -8.426 14.214 1.00 94.00 190 PRO A O 1
ATOM 1390 N N . ALA A 1 191 ? 8.318 -9.947 15.697 1.00 91.88 191 ALA A N 1
ATOM 1391 C CA . ALA A 1 191 ? 7.947 -11.097 14.881 1.00 91.88 191 ALA A CA 1
ATOM 1392 C C . ALA A 1 191 ? 6.443 -11.077 14.553 1.00 91.88 191 ALA A C 1
ATOM 1394 O O . ALA A 1 191 ? 5.615 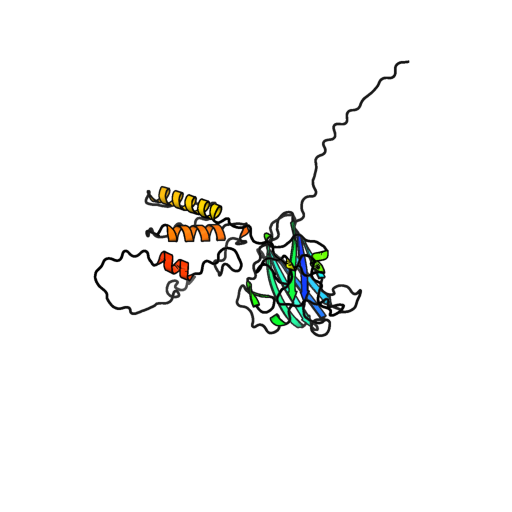-10.821 15.423 1.00 91.88 191 ALA A O 1
ATOM 1395 N N . GLY A 1 192 ? 6.102 -11.345 13.291 1.00 90.19 192 GLY A N 1
ATOM 1396 C CA . GLY A 1 192 ? 4.716 -11.347 12.810 1.00 90.19 192 GLY A CA 1
ATOM 1397 C C . GLY A 1 192 ? 4.124 -9.967 12.497 1.00 90.19 192 GLY A C 1
ATOM 1398 O O . GLY A 1 192 ? 3.033 -9.912 11.942 1.00 90.19 192 GLY A O 1
ATOM 1399 N N . LEU A 1 193 ? 4.833 -8.867 12.783 1.00 94.88 193 LEU A N 1
ATOM 1400 C CA . LEU A 1 193 ? 4.380 -7.506 12.452 1.00 94.88 193 LEU A CA 1
ATOM 1401 C C . LEU A 1 193 ? 5.025 -6.933 11.188 1.00 94.88 193 LEU A C 1
ATOM 1403 O O . LEU A 1 193 ? 4.753 -5.794 10.823 1.00 94.88 193 LEU A O 1
ATOM 1407 N N . CYS A 1 194 ? 5.875 -7.701 10.509 1.00 96.88 194 CYS A N 1
ATOM 1408 C CA . CYS A 1 194 ? 6.409 -7.286 9.222 1.00 96.88 194 CYS A CA 1
ATOM 1409 C C . CYS A 1 194 ? 5.428 -7.621 8.104 1.00 96.88 194 CYS A C 1
ATOM 1411 O O . CYS A 1 194 ? 5.091 -8.791 7.911 1.00 96.88 194 CYS A O 1
ATOM 1413 N N . ARG A 1 195 ? 5.010 -6.609 7.343 1.00 96.31 195 ARG A N 1
ATOM 1414 C CA . ARG A 1 195 ? 4.133 -6.793 6.188 1.00 96.31 195 ARG A CA 1
ATOM 1415 C C . ARG A 1 195 ? 4.555 -5.904 5.036 1.00 96.31 195 ARG A C 1
ATOM 1417 O O . ARG A 1 195 ? 4.633 -4.688 5.195 1.00 96.31 195 ARG A O 1
ATOM 1424 N N . GLU A 1 196 ? 4.812 -6.505 3.875 1.00 96.94 196 GLU A N 1
ATOM 1425 C CA . GLU A 1 196 ? 5.146 -5.777 2.644 1.00 96.94 196 GLU A CA 1
ATOM 1426 C C . GLU A 1 196 ? 6.345 -4.821 2.854 1.00 96.94 196 GLU A C 1
ATOM 1428 O O . GLU A 1 196 ? 6.426 -3.763 2.243 1.00 96.94 196 GLU A O 1
ATOM 1433 N N . GLY A 1 197 ? 7.284 -5.171 3.746 1.00 96.94 197 GLY A N 1
ATOM 1434 C CA . GLY A 1 197 ? 8.447 -4.342 4.092 1.00 96.94 197 GLY A CA 1
ATOM 1435 C C . GLY A 1 197 ? 8.168 -3.169 5.041 1.00 96.94 197 GLY A C 1
ATOM 1436 O O . GLY A 1 197 ? 9.053 -2.338 5.250 1.00 96.94 197 GLY A O 1
ATOM 1437 N N . THR A 1 198 ? 6.963 -3.096 5.611 1.00 97.56 198 THR A N 1
ATOM 1438 C CA . THR A 1 198 ? 6.564 -2.113 6.628 1.00 97.56 198 THR A CA 1
ATOM 1439 C C . THR A 1 198 ? 6.346 -2.806 7.971 1.00 97.56 198 THR A C 1
ATOM 1441 O O . THR A 1 198 ? 5.621 -3.798 8.053 1.00 97.56 198 THR A O 1
ATOM 1444 N N . CYS A 1 199 ? 6.969 -2.293 9.029 1.00 97.56 199 CYS A N 1
ATOM 1445 C CA . CYS A 1 199 ? 6.707 -2.747 10.386 1.00 97.56 199 CYS A CA 1
ATOM 1446 C C . CYS A 1 199 ? 5.409 -2.135 10.915 1.00 97.56 199 CYS A C 1
ATOM 1448 O O . CYS A 1 199 ? 5.287 -0.911 10.992 1.00 97.56 199 CYS A O 1
ATOM 1450 N N . LEU A 1 200 ? 4.456 -2.988 11.275 1.00 95.94 200 LEU A N 1
ATOM 1451 C CA . LEU A 1 200 ? 3.177 -2.581 11.836 1.00 95.94 200 LEU A CA 1
ATOM 1452 C C . LEU A 1 200 ? 3.290 -2.332 13.343 1.00 95.94 200 LEU A C 1
ATOM 1454 O O . LEU A 1 200 ? 4.038 -3.005 14.057 1.00 95.94 200 LEU A O 1
ATOM 1458 N N . THR A 1 201 ? 2.497 -1.386 13.833 1.00 93.25 201 THR A N 1
ATOM 1459 C CA . THR A 1 201 ? 2.257 -1.197 15.260 1.00 93.25 201 THR A CA 1
ATOM 1460 C C . THR A 1 201 ? 1.431 -2.383 15.760 1.00 93.25 201 THR A C 1
ATOM 1462 O O . THR A 1 201 ? 0.398 -2.696 15.158 1.00 93.25 201 THR A O 1
ATOM 1465 N N . PRO A 1 202 ? 1.854 -3.071 16.838 1.00 86.38 202 PRO A N 1
ATOM 1466 C CA . PRO A 1 202 ? 1.029 -4.112 17.430 1.00 86.38 202 PRO A CA 1
ATOM 1467 C C . PRO A 1 202 ? -0.328 -3.513 17.808 1.00 86.38 202 PRO A C 1
ATOM 1469 O O . PRO A 1 202 ? -0.371 -2.364 18.259 1.00 86.38 202 PRO A O 1
ATOM 1472 N N . PRO A 1 203 ? -1.432 -4.265 17.656 1.00 78.19 203 PRO A N 1
ATOM 1473 C CA . PRO A 1 203 ? -2.693 -3.805 18.208 1.00 78.19 203 PRO A CA 1
ATOM 1474 C C . PRO A 1 203 ? -2.491 -3.525 19.704 1.00 78.19 203 PRO A C 1
ATOM 1476 O O . PRO A 1 203 ? -1.668 -4.204 20.339 1.00 78.19 203 PRO A O 1
ATOM 1479 N N . PRO A 1 204 ? -3.180 -2.513 20.262 1.00 71.56 204 PRO A N 1
ATOM 1480 C CA . PRO A 1 204 ? -3.096 -2.220 21.682 1.00 71.56 204 PRO A CA 1
ATOM 1481 C C . PRO A 1 204 ? -3.295 -3.529 22.429 1.00 71.56 204 PRO A C 1
ATOM 1483 O O . PRO A 1 204 ? -4.253 -4.261 22.171 1.00 71.56 204 PRO A O 1
ATOM 1486 N N . SER A 1 205 ? -2.321 -3.890 23.268 1.00 60.34 205 SER A N 1
ATOM 1487 C CA . SER A 1 205 ? -2.401 -5.146 23.988 1.00 60.34 205 SER A CA 1
ATOM 1488 C C . SER A 1 205 ? -3.669 -5.076 24.820 1.00 60.34 205 SER A C 1
ATOM 1490 O O . SER A 1 205 ? -3.772 -4.276 25.751 1.00 60.34 205 SER A O 1
ATOM 1492 N N . CYS A 1 206 ? -4.662 -5.894 24.471 1.00 51.91 206 CYS A N 1
ATOM 1493 C CA . CYS A 1 206 ? -5.742 -6.196 25.385 1.00 51.91 206 CYS A CA 1
ATOM 1494 C C . CYS A 1 206 ? -5.036 -6.839 26.570 1.00 51.91 206 CYS A C 1
ATOM 1496 O O . CYS A 1 206 ? -4.694 -8.022 26.528 1.00 51.91 206 CYS A O 1
ATOM 1498 N N . SER A 1 207 ? -4.670 -6.043 27.578 1.00 49.69 207 SER A N 1
ATOM 1499 C CA . SER A 1 207 ? -4.021 -6.605 28.743 1.00 49.69 207 SER A CA 1
ATOM 1500 C C . SER A 1 207 ? -5.003 -7.647 29.250 1.00 49.69 207 SER A C 1
ATOM 1502 O O . SER A 1 207 ? -6.182 -7.344 29.448 1.00 49.69 207 SER A O 1
ATOM 1504 N N . ALA A 1 208 ? -4.555 -8.897 29.367 1.00 49.69 208 ALA A N 1
ATOM 1505 C CA . ALA A 1 208 ? -5.441 -9.967 29.799 1.00 49.69 208 ALA A CA 1
ATOM 1506 C C . ALA A 1 208 ? -6.137 -9.566 31.108 1.00 49.69 208 ALA A C 1
ATOM 1508 O O . ALA A 1 208 ? -7.290 -9.893 31.293 1.00 49.69 208 ALA A O 1
ATOM 1509 N N . ALA A 1 209 ? -5.501 -8.752 31.957 1.00 53.28 209 ALA A N 1
ATOM 1510 C CA . ALA A 1 209 ? -6.114 -8.183 33.152 1.00 53.28 209 ALA A CA 1
ATOM 1511 C C . ALA A 1 209 ? -7.327 -7.272 32.874 1.00 53.28 209 ALA A C 1
ATOM 1513 O O . ALA A 1 209 ? -8.342 -7.423 33.547 1.00 53.28 209 ALA A O 1
ATOM 1514 N N . SER A 1 210 ? -7.254 -6.352 31.906 1.00 53.09 210 SER A N 1
ATOM 1515 C CA . SER A 1 210 ? -8.370 -5.453 31.574 1.00 53.09 210 SER A CA 1
ATOM 1516 C C . SER A 1 210 ? -9.481 -6.165 30.802 1.00 53.09 210 SER A C 1
ATOM 1518 O O . SER A 1 210 ? -10.651 -5.926 31.080 1.00 53.09 210 SER A O 1
ATOM 1520 N N . ALA A 1 211 ? -9.131 -7.085 29.898 1.00 52.19 211 ALA A N 1
ATOM 1521 C CA . ALA A 1 211 ? -10.111 -7.922 29.204 1.00 52.19 211 ALA A CA 1
ATOM 1522 C C . ALA A 1 211 ? -10.791 -8.915 30.166 1.00 52.19 211 ALA A C 1
ATOM 1524 O O . ALA A 1 211 ? -12.006 -9.060 30.144 1.00 52.19 211 ALA A O 1
ATOM 1525 N N . VAL A 1 212 ? -10.036 -9.537 31.082 1.00 52.16 212 VAL A N 1
ATOM 1526 C CA . VAL A 1 212 ? -10.585 -10.406 32.137 1.00 52.16 212 VAL A CA 1
ATOM 1527 C C . VAL A 1 212 ? -11.448 -9.603 33.102 1.00 52.16 212 VAL A C 1
ATOM 1529 O O . VAL A 1 212 ? -12.528 -10.064 33.425 1.00 52.16 212 VAL A O 1
ATOM 1532 N N . GLN A 1 213 ? -11.062 -8.389 33.510 1.00 60.78 213 GLN A N 1
ATOM 1533 C CA . GLN A 1 213 ? -11.933 -7.546 34.342 1.00 60.78 213 GLN A CA 1
ATOM 1534 C C . GLN A 1 213 ? -13.228 -7.148 33.633 1.00 60.78 213 GLN A C 1
ATOM 1536 O O . GLN A 1 213 ? -14.279 -7.119 34.277 1.00 60.78 213 GLN A O 1
ATOM 1541 N N . SER A 1 214 ? -13.167 -6.843 32.336 1.00 60.25 214 SER A N 1
ATOM 1542 C CA . SER A 1 214 ? -14.352 -6.501 31.546 1.00 60.25 214 SER A CA 1
ATOM 1543 C C . SER A 1 214 ? -15.267 -7.719 31.376 1.00 60.25 214 SER A C 1
ATOM 1545 O O . SER A 1 214 ? -16.455 -7.649 31.696 1.00 60.25 214 SER A O 1
ATOM 1547 N N . CYS A 1 215 ? -14.695 -8.883 31.053 1.00 51.88 215 CYS A N 1
ATOM 1548 C CA . CYS A 1 215 ? -15.408 -10.158 31.014 1.00 51.88 215 CYS A CA 1
ATOM 1549 C C . CYS A 1 215 ? -15.986 -10.566 32.377 1.00 51.88 215 CYS A C 1
ATOM 1551 O O . CYS A 1 215 ? -17.156 -10.928 32.444 1.00 51.88 215 CYS A O 1
ATOM 1553 N N . ASP A 1 216 ? -15.232 -10.475 33.473 1.00 60.31 216 ASP A N 1
ATOM 1554 C CA . ASP A 1 216 ? -15.703 -10.802 34.825 1.00 60.31 216 ASP A CA 1
ATOM 1555 C C . ASP A 1 216 ? -16.851 -9.877 35.244 1.00 60.31 216 ASP A C 1
ATOM 1557 O O . ASP A 1 216 ? -17.824 -10.324 35.853 1.00 60.31 216 ASP A O 1
ATOM 1561 N N . SER A 1 217 ? -16.781 -8.597 34.866 1.00 63.44 217 SER A N 1
ATOM 1562 C CA . SER A 1 217 ? -17.850 -7.624 35.107 1.00 63.44 217 SER A CA 1
ATOM 1563 C C . SER A 1 217 ? -19.095 -7.930 34.270 1.00 63.44 217 SER A C 1
ATOM 1565 O O . SER A 1 217 ? -20.209 -7.882 34.794 1.00 63.44 217 SER A O 1
ATOM 1567 N N . ALA A 1 218 ? -18.926 -8.311 33.000 1.00 55.09 218 ALA A N 1
ATOM 1568 C CA . ALA A 1 218 ? -20.018 -8.727 32.121 1.00 55.09 218 ALA A CA 1
ATOM 1569 C C . ALA A 1 218 ? -20.674 -10.037 32.597 1.00 55.09 218 ALA A C 1
ATOM 1571 O O . ALA A 1 218 ? -21.901 -10.141 32.641 1.00 55.09 218 ALA A O 1
ATOM 1572 N N . VAL A 1 219 ? -19.877 -11.015 33.038 1.00 56.00 219 VAL A N 1
ATOM 1573 C CA . VAL A 1 219 ? -20.347 -12.278 33.628 1.00 56.00 219 VAL A CA 1
ATOM 1574 C C . VAL A 1 219 ? -21.065 -12.020 34.956 1.00 56.00 219 VAL A C 1
ATOM 1576 O O . VAL A 1 219 ? -22.127 -12.595 35.197 1.00 56.00 219 VAL A O 1
ATOM 1579 N N . ALA A 1 220 ? -20.547 -11.136 35.814 1.00 62.28 220 ALA A N 1
ATOM 1580 C CA . ALA A 1 220 ? -21.208 -10.752 37.061 1.00 62.28 220 ALA A CA 1
ATOM 1581 C C . ALA A 1 220 ? -22.549 -10.043 36.805 1.00 62.28 220 ALA A C 1
ATOM 1583 O O . ALA A 1 220 ? -23.541 -10.368 37.459 1.00 62.28 220 ALA A O 1
ATOM 1584 N N . ALA A 1 221 ? -22.605 -9.134 35.826 1.00 58.62 221 ALA A N 1
ATOM 1585 C CA . ALA A 1 221 ? -23.842 -8.478 35.403 1.00 58.62 221 ALA A CA 1
ATOM 1586 C C . ALA A 1 221 ? -24.854 -9.481 34.822 1.00 58.62 221 ALA A C 1
ATOM 1588 O O . ALA A 1 221 ? -26.035 -9.429 35.167 1.00 58.62 221 ALA A O 1
ATOM 1589 N N . CYS A 1 222 ? -24.391 -10.443 34.015 1.00 50.81 222 CYS A N 1
ATOM 1590 C CA . CYS A 1 222 ? -25.218 -11.535 33.505 1.00 50.81 222 CYS A CA 1
ATOM 1591 C C . CYS A 1 222 ? -25.792 -12.392 34.637 1.00 50.81 222 CYS A C 1
ATOM 1593 O O . CYS A 1 222 ? -26.999 -12.614 34.692 1.00 50.81 222 CYS A O 1
ATOM 1595 N N . ASN A 1 223 ? -24.959 -12.831 35.579 1.00 57.12 223 ASN A N 1
ATOM 1596 C CA . ASN A 1 223 ? -25.402 -13.643 36.714 1.00 57.12 223 ASN A CA 1
ATOM 1597 C C . ASN A 1 223 ? -26.363 -12.882 37.642 1.00 57.12 223 ASN A C 1
ATOM 1599 O O . ASN A 1 223 ? -27.264 -13.488 38.219 1.00 57.12 223 ASN A O 1
ATOM 1603 N N . ALA A 1 224 ? -26.204 -11.561 37.769 1.00 61.31 224 ALA A N 1
ATOM 1604 C CA . ALA A 1 224 ? -27.121 -10.719 38.530 1.00 61.31 224 ALA A CA 1
ATOM 1605 C C . ALA A 1 224 ? -28.479 -10.533 37.822 1.00 61.31 224 ALA A C 1
ATOM 1607 O O . ALA A 1 224 ? -29.512 -10.521 38.492 1.00 61.31 224 ALA A O 1
ATOM 1608 N N . GLY A 1 225 ? -28.493 -10.418 36.487 1.00 51.03 225 GLY A N 1
ATOM 1609 C CA . GLY A 1 225 ? -29.715 -10.266 35.683 1.00 51.03 225 GLY A CA 1
ATOM 1610 C C . GLY A 1 225 ? -30.493 -11.572 35.478 1.00 51.03 225 GLY A C 1
ATOM 1611 O O . GLY A 1 225 ? -31.721 -11.587 35.580 1.00 51.03 225 GLY A O 1
ATOM 1612 N N . CYS A 1 226 ? -29.789 -12.691 35.288 1.00 45.88 226 CYS A N 1
ATOM 1613 C CA . CYS A 1 226 ? -30.381 -14.011 35.047 1.00 45.88 226 CYS A CA 1
ATOM 1614 C C . CYS A 1 226 ? -30.969 -14.696 36.294 1.00 45.88 226 CYS A C 1
ATOM 1616 O O . CYS A 1 226 ? -31.489 -15.807 36.207 1.00 45.88 226 CYS A O 1
ATOM 1618 N N . ALA A 1 227 ? -30.956 -14.032 37.455 1.00 49.97 227 ALA A N 1
ATOM 1619 C CA . ALA A 1 227 ? -31.806 -14.413 38.585 1.00 49.97 227 ALA A CA 1
ATOM 1620 C C . ALA A 1 227 ? -33.300 -14.128 38.316 1.00 49.97 227 ALA A C 1
ATOM 1622 O O . ALA A 1 227 ? -34.171 -14.620 39.035 1.00 49.97 227 ALA A O 1
ATOM 1623 N N . THR A 1 228 ? -33.597 -13.347 37.276 1.00 44.62 228 THR A N 1
ATOM 1624 C CA . THR A 1 228 ? -34.945 -13.121 36.754 1.00 44.62 228 THR A CA 1
ATOM 1625 C C . THR A 1 228 ? -35.043 -13.755 35.368 1.00 44.62 228 THR A C 1
ATOM 1627 O O . THR A 1 228 ? -34.077 -13.739 34.615 1.00 44.62 228 THR A O 1
ATOM 1630 N N . THR A 1 229 ? -36.178 -14.378 35.051 1.00 46.72 229 THR A N 1
ATOM 1631 C CA . THR A 1 229 ? -36.368 -15.318 33.925 1.00 46.72 229 THR A CA 1
ATOM 1632 C C . THR A 1 229 ? -36.121 -14.758 32.516 1.00 46.72 229 THR A C 1
ATOM 1634 O O . THR A 1 229 ? -36.190 -15.527 31.565 1.00 46.72 229 THR A O 1
ATOM 1637 N N . ASP A 1 230 ? -35.800 -13.470 32.378 1.00 45.31 230 ASP A N 1
ATOM 1638 C CA . ASP A 1 230 ? -35.558 -12.791 31.106 1.00 45.31 230 ASP A CA 1
ATOM 1639 C C . ASP A 1 230 ? -34.239 -12.000 31.179 1.00 45.31 230 ASP A C 1
ATOM 1641 O O . ASP A 1 230 ? -34.183 -10.894 31.720 1.00 45.31 230 ASP A O 1
ATOM 1645 N N . CYS A 1 231 ? -33.151 -12.557 30.637 1.00 41.97 231 CYS A N 1
ATOM 1646 C CA . CYS A 1 231 ? -31.879 -11.839 30.528 1.00 41.97 231 CYS A CA 1
ATOM 1647 C C . CYS A 1 231 ? -31.901 -10.980 29.260 1.00 41.97 231 CYS A C 1
ATOM 1649 O O . CYS A 1 231 ? -31.559 -11.450 28.178 1.00 41.97 231 CYS A O 1
ATOM 1651 N N . ASN A 1 232 ? -32.330 -9.726 29.390 1.00 45.75 232 ASN A N 1
ATOM 1652 C CA . ASN A 1 232 ? -32.311 -8.768 28.289 1.00 45.75 232 ASN A CA 1
ATOM 1653 C C . ASN A 1 232 ? -30.999 -7.971 28.347 1.00 45.75 232 ASN A C 1
ATOM 1655 O O . ASN A 1 232 ? -30.829 -7.112 29.217 1.00 45.75 232 ASN A O 1
ATOM 1659 N N . PHE A 1 233 ? -30.050 -8.271 27.458 1.00 45.41 233 PHE A N 1
ATOM 1660 C CA . PHE A 1 233 ? -28.791 -7.529 27.379 1.00 45.41 233 PHE A CA 1
ATOM 1661 C C . PHE A 1 233 ? -28.905 -6.419 26.344 1.00 45.41 233 PHE A C 1
ATOM 1663 O O . PHE A 1 233 ? -29.020 -6.673 25.149 1.00 45.41 233 PHE A O 1
ATOM 1670 N N . ASN A 1 234 ? -28.820 -5.173 26.805 1.00 41.91 234 ASN A N 1
ATOM 1671 C CA . ASN A 1 234 ? -28.729 -4.020 25.923 1.00 41.91 234 ASN A CA 1
ATOM 1672 C C . ASN A 1 234 ? -27.266 -3.572 25.817 1.00 41.91 234 ASN A C 1
ATOM 1674 O O . ASN A 1 234 ? -26.796 -2.751 26.606 1.00 41.91 234 ASN A O 1
ATOM 1678 N N . PHE A 1 235 ? -26.539 -4.125 24.848 1.00 41.28 235 PHE A N 1
ATOM 1679 C CA . PHE A 1 235 ? -25.214 -3.635 24.475 1.00 41.28 235 PHE A CA 1
ATOM 1680 C C . PHE A 1 235 ? -25.374 -2.436 23.539 1.00 41.28 235 PHE A C 1
ATOM 1682 O O . PHE A 1 235 ? -25.382 -2.585 22.320 1.00 41.28 235 PHE A O 1
ATOM 1689 N N . GLY A 1 236 ? -25.573 -1.249 24.119 1.00 38.19 236 GLY A N 1
ATOM 1690 C CA . GLY A 1 236 ? -25.278 0.045 23.489 1.00 38.19 236 GLY A CA 1
ATOM 1691 C C . GLY A 1 236 ? -25.712 0.258 22.030 1.00 38.19 236 GLY A C 1
ATOM 1692 O O . GLY A 1 236 ? -25.010 0.965 21.316 1.00 38.19 236 GLY A O 1
ATOM 1693 N N . GLY A 1 237 ? -26.834 -0.319 21.581 1.00 36.28 237 GLY A N 1
ATOM 1694 C CA . GLY A 1 237 ? -27.394 -0.070 20.245 1.00 36.28 237 GLY A CA 1
ATOM 1695 C C . GLY A 1 237 ? -27.542 -1.271 19.305 1.00 36.28 237 GLY A C 1
ATOM 1696 O O . GLY A 1 237 ? -28.082 -1.085 18.218 1.00 36.28 237 GLY A O 1
ATOM 1697 N N . THR A 1 238 ? -27.158 -2.494 19.691 1.00 35.22 238 THR A N 1
ATOM 1698 C CA . THR A 1 238 ? -27.534 -3.702 18.924 1.00 35.22 238 THR A CA 1
ATOM 1699 C C . THR A 1 238 ? -28.217 -4.744 19.811 1.00 35.22 238 THR A C 1
ATOM 1701 O O . THR A 1 238 ? -27.594 -5.475 20.573 1.00 35.22 238 THR A O 1
ATOM 1704 N N . THR A 1 239 ? -29.545 -4.804 19.715 1.00 36.53 239 THR A N 1
ATOM 1705 C CA . THR A 1 239 ? -30.383 -5.902 20.218 1.00 36.53 239 THR A CA 1
ATOM 1706 C C . THR A 1 239 ? -30.113 -7.153 19.383 1.00 36.53 239 THR A C 1
ATOM 1708 O O . THR A 1 239 ? -30.671 -7.305 18.297 1.00 36.53 239 THR A O 1
ATOM 1711 N N . GLY A 1 240 ? -29.201 -8.011 19.844 1.00 35.28 240 GLY A N 1
ATOM 1712 C CA . GLY A 1 240 ? -28.809 -9.235 19.132 1.00 35.28 240 GLY A CA 1
ATOM 1713 C C . GLY A 1 240 ? -28.616 -10.476 20.007 1.00 35.28 240 GLY A C 1
ATOM 1714 O O . GLY A 1 240 ? -28.318 -11.539 19.471 1.00 35.28 240 GLY A O 1
ATOM 1715 N N . CYS A 1 241 ? -28.799 -10.385 21.328 1.00 38.59 241 CYS A N 1
ATOM 1716 C CA . CYS A 1 241 ? -28.661 -11.536 22.233 1.00 38.59 241 CYS A CA 1
ATOM 1717 C C . CYS A 1 241 ? -30.004 -12.152 22.665 1.00 38.59 241 CYS A C 1
ATOM 1719 O O . CYS A 1 241 ? -30.009 -13.151 23.381 1.00 38.59 241 CYS A O 1
ATOM 1721 N N . ASP A 1 242 ? -31.132 -11.635 22.171 1.00 39.84 242 ASP A N 1
ATOM 1722 C CA . ASP A 1 242 ? -32.496 -11.991 22.612 1.00 39.84 242 ASP A CA 1
ATOM 1723 C C . ASP A 1 242 ? -32.963 -13.389 22.150 1.00 39.84 242 ASP A C 1
ATOM 1725 O O . ASP A 1 242 ? -34.137 -13.741 22.247 1.00 39.84 242 ASP A O 1
ATOM 1729 N N . GLN A 1 243 ? -32.056 -14.196 21.598 1.00 39.00 243 GLN A N 1
ATOM 1730 C CA . GLN A 1 243 ? -32.357 -15.495 20.996 1.00 39.00 243 GLN A CA 1
ATOM 1731 C C . GLN A 1 243 ? -31.484 -16.632 21.535 1.00 39.00 243 GLN A C 1
ATOM 1733 O O . GLN A 1 243 ? -31.589 -17.734 21.007 1.00 39.00 243 GLN A O 1
ATOM 1738 N N . ILE A 1 244 ? -30.647 -16.431 22.565 1.00 42.03 244 ILE A N 1
ATOM 1739 C CA . ILE A 1 244 ? -29.969 -17.570 23.205 1.00 42.03 244 ILE A CA 1
ATOM 1740 C C . ILE A 1 244 ? -31.014 -18.264 24.091 1.00 42.03 244 ILE A C 1
ATOM 1742 O O . ILE A 1 244 ? -31.343 -17.742 25.158 1.00 42.03 244 ILE A O 1
ATOM 1746 N N . PRO A 1 245 ? -31.587 -19.414 23.677 1.00 39.94 245 PRO A N 1
ATOM 1747 C CA . PRO A 1 245 ? -32.594 -20.091 24.480 1.00 39.94 245 PRO A CA 1
ATOM 1748 C C . PRO A 1 245 ? -31.913 -20.484 25.785 1.00 39.94 245 PRO A C 1
ATOM 1750 O O . PRO A 1 245 ? -30.817 -21.038 25.715 1.00 39.94 245 PRO A O 1
ATOM 1753 N N . GLY A 1 246 ? -32.541 -20.188 26.928 1.00 40.81 246 GLY A N 1
ATOM 1754 C CA . GLY A 1 246 ? -32.013 -20.344 28.290 1.00 40.81 246 GLY A CA 1
ATOM 1755 C C . GLY A 1 246 ? -31.488 -21.742 28.627 1.00 40.81 246 GLY A C 1
ATOM 1756 O O . GLY A 1 246 ? -32.075 -22.483 29.414 1.00 40.81 246 GLY A O 1
ATOM 1757 N N . ARG A 1 247 ? -30.362 -22.114 28.028 1.00 41.56 247 ARG A N 1
ATOM 1758 C CA . ARG A 1 247 ? -29.530 -23.240 28.407 1.00 41.56 247 ARG A CA 1
ATOM 1759 C C . ARG A 1 247 ? -28.467 -22.685 29.336 1.00 41.56 247 ARG A C 1
ATOM 1761 O O . ARG A 1 247 ? -27.907 -21.626 29.072 1.00 41.56 247 ARG A O 1
ATOM 1768 N N . ASN A 1 248 ? -28.204 -23.420 30.412 1.00 46.09 248 ASN A N 1
ATOM 1769 C CA . ASN A 1 248 ? -27.091 -23.182 31.322 1.00 46.09 248 ASN A CA 1
ATOM 1770 C C . ASN A 1 248 ? -25.775 -23.284 30.540 1.00 46.09 248 ASN A C 1
ATOM 1772 O O . ASN A 1 248 ? -25.139 -24.337 30.516 1.00 46.09 248 ASN A O 1
ATOM 1776 N N . LEU A 1 249 ? -25.386 -22.210 29.857 1.00 49.97 249 LEU A N 1
ATOM 1777 C CA . LEU A 1 249 ? -24.033 -22.072 29.358 1.00 49.97 249 LEU A CA 1
ATOM 1778 C C . LEU A 1 249 ? -23.131 -22.066 30.588 1.00 49.97 249 LEU A C 1
ATOM 1780 O O . LEU A 1 249 ? -23.411 -21.387 31.578 1.00 49.97 249 LEU A O 1
ATOM 1784 N N . SER A 1 250 ? -22.068 -22.865 30.552 1.00 54.38 250 SER A N 1
ATOM 1785 C CA . SER A 1 250 ? -21.045 -22.769 31.583 1.00 54.38 250 SER A CA 1
ATOM 1786 C C . SER A 1 250 ? -20.542 -21.324 31.630 1.00 54.38 250 SER A C 1
ATOM 1788 O O . SER A 1 250 ? -20.472 -20.644 30.601 1.00 54.38 250 SER A O 1
ATOM 1790 N N . SER A 1 251 ? -20.152 -20.850 32.814 1.00 50.47 251 SER A N 1
ATOM 1791 C CA . SER A 1 251 ? -19.503 -19.540 32.971 1.00 50.47 251 SER A CA 1
ATOM 1792 C C . SER A 1 251 ? -18.315 -19.364 32.015 1.00 50.47 251 SER A C 1
ATOM 1794 O O . SER A 1 251 ? -18.006 -18.253 31.599 1.00 50.47 251 SER A O 1
ATOM 1796 N N . THR A 1 252 ? -17.696 -20.472 31.605 1.00 46.78 252 THR A N 1
ATOM 1797 C CA . THR A 1 252 ? -16.619 -20.551 30.617 1.00 46.78 252 THR A CA 1
ATOM 1798 C C . THR A 1 252 ? -17.084 -20.248 29.188 1.00 46.78 252 THR A C 1
ATOM 1800 O O . THR A 1 252 ? -16.410 -19.503 28.483 1.00 46.78 252 THR A O 1
ATOM 1803 N N . CYS A 1 253 ? -18.232 -20.781 28.755 1.00 47.12 253 CYS A N 1
ATOM 1804 C CA . CYS A 1 253 ? -18.787 -20.511 27.422 1.00 47.12 253 CYS A CA 1
ATOM 1805 C C . CYS A 1 253 ? -19.309 -19.061 27.337 1.00 47.12 253 CYS A C 1
ATOM 1807 O O . CYS A 1 253 ? -19.102 -18.389 26.331 1.00 47.12 253 CYS A O 1
ATOM 1809 N N . LEU A 1 254 ? -19.882 -18.531 28.426 1.00 56.28 254 LEU A N 1
ATOM 1810 C CA . LEU A 1 254 ? -20.308 -17.130 28.493 1.00 56.28 254 LEU A CA 1
ATOM 1811 C C . LEU A 1 254 ? -19.118 -16.152 28.444 1.00 56.28 254 LEU A C 1
ATOM 1813 O O . LEU A 1 254 ? -19.165 -15.172 27.709 1.00 56.28 254 LEU A O 1
ATOM 1817 N N . ALA A 1 255 ? -18.028 -16.447 29.160 1.00 49.41 255 ALA A N 1
ATOM 1818 C CA . ALA A 1 255 ? -16.800 -15.651 29.102 1.00 49.41 255 ALA A CA 1
ATOM 1819 C C . ALA A 1 255 ? -16.155 -15.668 27.704 1.00 49.41 255 ALA A C 1
ATOM 1821 O O . ALA A 1 255 ? -15.691 -14.633 27.236 1.00 49.41 255 ALA A O 1
ATOM 1822 N N . ALA A 1 256 ? -16.173 -16.812 27.006 1.00 48.66 256 ALA A N 1
ATOM 1823 C CA . ALA A 1 256 ? -15.673 -16.913 25.633 1.00 48.66 256 ALA A CA 1
ATOM 1824 C C . ALA A 1 256 ? -16.521 -16.095 24.643 1.00 48.66 256 ALA A C 1
ATOM 1826 O O . ALA A 1 256 ? -15.967 -15.408 23.788 1.00 48.66 256 ALA A O 1
ATOM 1827 N N . VAL A 1 257 ? -17.853 -16.117 24.783 1.00 57.16 257 VAL A N 1
ATOM 1828 C CA . VAL A 1 257 ? -18.760 -15.286 23.973 1.00 57.16 257 VAL A CA 1
ATOM 1829 C C . VAL A 1 257 ? -18.564 -13.800 24.281 1.00 57.16 257 VAL A C 1
ATOM 1831 O O . VAL A 1 257 ? -18.491 -13.012 23.347 1.00 57.16 257 VAL A O 1
ATOM 1834 N N . CYS A 1 258 ? -18.404 -13.403 25.546 1.00 52.38 258 CYS A N 1
ATOM 1835 C CA . CYS A 1 258 ? -18.109 -12.011 25.903 1.00 52.38 258 CYS A CA 1
ATOM 1836 C C . CYS A 1 258 ? -16.756 -11.542 25.355 1.00 52.38 258 CYS A C 1
ATOM 1838 O O . CYS A 1 258 ? -16.688 -10.452 24.802 1.00 52.38 258 CYS A O 1
ATOM 1840 N N . ALA A 1 259 ? -15.707 -12.365 25.429 1.00 49.66 259 ALA A N 1
ATOM 1841 C CA . ALA A 1 259 ? -14.402 -12.034 24.858 1.00 49.66 259 ALA A CA 1
ATOM 1842 C C . ALA A 1 259 ? -14.465 -11.903 23.325 1.00 49.66 259 ALA A C 1
ATOM 1844 O O . ALA A 1 259 ? -13.871 -10.989 22.760 1.00 49.66 259 ALA A O 1
ATOM 1845 N N . LEU A 1 260 ? -15.229 -12.772 22.652 1.00 53.31 260 LEU A N 1
ATOM 1846 C CA . LEU A 1 260 ? -15.494 -12.678 21.213 1.00 53.31 260 LEU A CA 1
ATOM 1847 C C . LEU A 1 260 ? -16.304 -11.428 20.859 1.00 53.31 260 LEU A C 1
ATOM 1849 O O . LEU A 1 260 ? -15.987 -10.773 19.872 1.00 53.31 260 LEU A O 1
ATOM 1853 N N . VAL A 1 261 ? -17.315 -11.080 21.658 1.00 51.69 261 VAL A N 1
ATOM 1854 C CA . VAL A 1 261 ? -18.143 -9.886 21.450 1.00 51.69 261 VAL A CA 1
ATOM 1855 C C . VAL A 1 261 ? -17.340 -8.617 21.711 1.00 51.69 261 VAL A C 1
ATOM 1857 O O . VAL A 1 261 ? -17.423 -7.720 20.891 1.00 51.69 261 VAL A O 1
ATOM 1860 N N . GLU A 1 262 ? -16.513 -8.544 22.755 1.00 48.62 262 GLU A N 1
ATOM 1861 C CA . GLU A 1 262 ? -15.641 -7.386 23.013 1.00 48.62 262 GLU A CA 1
ATOM 1862 C C . GLU A 1 262 ? -14.549 -7.236 21.950 1.00 48.62 262 GLU A C 1
ATOM 1864 O O . GLU A 1 262 ? -14.269 -6.126 21.493 1.00 48.62 262 GLU A O 1
ATOM 1869 N N . CYS A 1 263 ? -13.970 -8.353 21.500 1.00 43.69 263 CYS A N 1
ATOM 1870 C CA . CYS A 1 263 ? -13.015 -8.351 20.397 1.00 43.69 263 CYS A CA 1
ATOM 1871 C C . CYS A 1 263 ? -13.693 -7.920 19.084 1.00 43.69 263 CYS A C 1
ATOM 1873 O O . CYS A 1 263 ? -13.129 -7.122 18.342 1.00 43.69 263 CYS A O 1
ATOM 1875 N N . ALA A 1 264 ? -14.930 -8.361 18.832 1.00 45.69 264 ALA A N 1
ATOM 1876 C CA . ALA A 1 264 ? -15.717 -7.960 17.667 1.00 45.69 264 ALA A CA 1
ATOM 1877 C C . ALA A 1 264 ? -16.285 -6.530 17.764 1.00 45.69 264 ALA A C 1
ATOM 1879 O O . ALA A 1 264 ? -16.490 -5.895 16.732 1.00 45.69 264 ALA A O 1
ATOM 1880 N N . SER A 1 265 ? -16.551 -6.013 18.968 1.00 41.75 265 SER A N 1
ATOM 1881 C CA . SER A 1 265 ? -17.205 -4.715 19.190 1.00 41.75 265 SER A CA 1
ATOM 1882 C C . SER A 1 265 ? -16.232 -3.573 19.440 1.00 41.75 265 SER A C 1
ATOM 1884 O O . SER A 1 265 ? -16.651 -2.415 19.445 1.00 41.75 265 SER A O 1
ATOM 1886 N N . SER A 1 266 ? -14.954 -3.853 19.703 1.00 40.72 266 SER A N 1
ATOM 1887 C CA . SER A 1 266 ? -13.981 -2.775 19.823 1.00 40.72 266 SER A CA 1
ATOM 1888 C C . SER A 1 266 ? -13.887 -2.051 18.475 1.00 40.72 266 SER A C 1
ATOM 1890 O O . SER A 1 266 ? -13.600 -2.653 17.440 1.00 40.72 266 SER A O 1
ATOM 1892 N N . ALA A 1 267 ? -14.129 -0.738 18.480 1.00 38.97 267 ALA A N 1
ATOM 1893 C CA . ALA A 1 267 ? -13.904 0.122 17.316 1.00 38.97 267 ALA A CA 1
ATOM 1894 C C . ALA A 1 267 ? -12.452 0.003 16.796 1.00 38.97 267 ALA A C 1
ATOM 1896 O O . ALA A 1 267 ? -12.177 0.228 15.621 1.00 38.97 267 ALA A O 1
ATOM 1897 N N . GLU A 1 268 ? -11.537 -0.454 17.658 1.00 40.97 268 GLU A N 1
ATOM 1898 C CA . GLU A 1 268 ? -10.145 -0.763 17.347 1.00 40.97 268 GLU A CA 1
ATOM 1899 C C . GLU A 1 268 ? -9.929 -2.111 16.641 1.00 40.97 268 GLU A C 1
ATOM 1901 O O . GLU A 1 268 ? -8.848 -2.325 16.105 1.00 40.97 268 GLU A O 1
ATOM 1906 N N . ALA A 1 269 ? -10.913 -3.011 16.569 1.00 42.78 269 ALA A N 1
ATOM 1907 C CA . ALA A 1 269 ? -10.799 -4.265 15.817 1.00 42.78 269 ALA A CA 1
ATOM 1908 C C . ALA A 1 269 ? -11.191 -4.127 14.334 1.00 42.78 269 ALA A C 1
ATOM 1910 O O . ALA A 1 269 ? -11.039 -5.075 13.565 1.00 42.78 269 ALA A O 1
ATOM 1911 N N . GLY A 1 270 ? -11.670 -2.955 13.898 1.00 37.97 270 GLY A N 1
ATOM 1912 C CA . GLY A 1 270 ? -11.968 -2.682 12.486 1.00 37.97 270 GLY A CA 1
ATOM 1913 C C . GLY A 1 270 ? -13.231 -3.366 11.936 1.00 37.97 270 GLY A C 1
ATOM 1914 O O . GLY A 1 270 ? -13.435 -3.395 10.718 1.00 37.97 270 GLY A O 1
ATOM 1915 N N . TRP A 1 271 ? -14.103 -3.895 12.798 1.00 35.72 271 TRP A N 1
ATOM 1916 C CA . TRP A 1 271 ? -15.371 -4.509 12.396 1.00 35.72 271 TRP A CA 1
ATOM 1917 C C . TRP A 1 271 ? -16.490 -3.461 12.381 1.00 35.72 271 TRP A C 1
ATOM 1919 O O . TRP A 1 271 ? -17.182 -3.237 13.367 1.00 35.72 271 TRP A O 1
ATOM 1929 N N . GLY A 1 272 ? -16.692 -2.809 11.234 1.00 34.88 272 GLY A N 1
ATOM 1930 C CA . GLY A 1 272 ? -17.960 -2.123 10.969 1.00 34.88 272 GLY A CA 1
ATOM 1931 C C . GLY A 1 272 ? -19.101 -3.145 10.914 1.00 34.88 272 GLY A C 1
ATOM 1932 O O . GLY A 1 272 ? -18.927 -4.223 10.340 1.00 34.88 272 GLY A O 1
ATOM 1933 N N . SER A 1 273 ? -20.250 -2.814 11.508 1.00 34.38 273 SER A N 1
ATOM 1934 C CA . SER A 1 273 ? -21.452 -3.655 11.543 1.00 34.38 273 SER A CA 1
ATOM 1935 C C . SER A 1 273 ? -21.808 -4.187 10.148 1.00 34.38 273 SER A C 1
ATOM 1937 O O . SER A 1 273 ? -21.850 -3.397 9.207 1.00 34.38 273 SER A O 1
ATOM 1939 N N . LEU A 1 274 ? -22.151 -5.479 10.059 1.00 33.62 274 LEU A N 1
ATOM 1940 C CA . LEU A 1 274 ? -22.580 -6.249 8.872 1.00 33.62 274 LEU A CA 1
ATOM 1941 C C . LEU A 1 274 ? -21.449 -7.032 8.169 1.00 33.62 274 LEU A C 1
ATOM 1943 O O . LEU A 1 274 ? -20.810 -6.570 7.224 1.00 33.62 274 LEU A O 1
ATOM 1947 N N . GLY A 1 275 ? -21.246 -8.273 8.623 1.00 36.94 275 GLY A N 1
ATOM 1948 C CA . GLY A 1 275 ? -20.488 -9.311 7.917 1.00 36.94 275 GLY A CA 1
ATOM 1949 C C . GLY A 1 275 ? -19.930 -10.364 8.874 1.00 36.94 275 GLY A C 1
ATOM 1950 O O . GLY A 1 275 ? -18.873 -10.153 9.456 1.00 36.94 275 GLY A O 1
ATOM 1951 N N . THR A 1 276 ? -20.639 -11.483 9.038 1.00 33.03 276 THR A N 1
ATOM 1952 C CA . THR A 1 276 ? -20.307 -12.632 9.911 1.00 33.03 276 THR A CA 1
ATOM 1953 C C . THR A 1 276 ? -19.274 -13.596 9.318 1.00 33.03 276 THR A C 1
ATOM 1955 O O . THR A 1 276 ? -19.128 -14.721 9.793 1.00 33.03 276 THR A O 1
ATOM 1958 N N . ASP A 1 277 ? -18.533 -13.176 8.297 1.00 35.16 277 ASP A N 1
ATOM 1959 C CA . ASP A 1 277 ? -17.697 -14.089 7.530 1.00 35.16 277 ASP A CA 1
ATOM 1960 C C . ASP A 1 277 ? -16.227 -13.961 7.943 1.00 35.16 277 ASP A C 1
ATOM 1962 O O . ASP A 1 277 ? -15.489 -13.101 7.471 1.00 35.16 277 ASP A O 1
ATOM 1966 N N . GLY A 1 278 ? -15.820 -14.873 8.830 1.00 34.78 278 GLY A N 1
ATOM 1967 C CA . GLY A 1 278 ? -14.551 -15.589 8.707 1.00 34.78 278 GLY A CA 1
ATOM 1968 C C . GLY A 1 278 ? -13.282 -14.936 9.264 1.00 34.78 278 GLY A C 1
ATOM 1969 O O . GLY A 1 278 ? -12.653 -14.101 8.624 1.00 34.78 278 GLY A O 1
ATOM 1970 N N . THR A 1 279 ? -12.803 -15.529 10.363 1.00 33.44 279 THR A N 1
ATOM 1971 C CA . THR A 1 279 ? -11.417 -15.569 10.884 1.00 33.44 279 THR A CA 1
ATOM 1972 C C . THR A 1 279 ? -10.813 -14.296 11.492 1.00 33.44 279 THR A C 1
ATOM 1974 O O . THR A 1 279 ? -10.478 -13.337 10.804 1.00 33.44 279 THR A O 1
ATOM 1977 N N . CYS A 1 280 ? -10.552 -14.374 12.807 1.00 32.47 280 CYS A N 1
ATOM 1978 C CA . CYS A 1 280 ? -9.567 -13.581 13.548 1.00 32.47 280 CYS A CA 1
ATOM 1979 C C . CYS A 1 280 ? -8.171 -13.803 12.945 1.00 32.47 280 CYS A C 1
ATOM 1981 O O . CYS A 1 280 ? -7.404 -14.651 13.388 1.00 32.47 280 CYS A O 1
ATOM 1983 N N . GLY A 1 281 ? -7.871 -13.087 11.866 1.00 31.84 281 GLY A N 1
ATOM 1984 C CA . GLY A 1 281 ? -6.592 -13.153 11.183 1.00 31.84 281 GLY A CA 1
ATOM 1985 C C . GLY A 1 281 ? -5.647 -12.070 11.677 1.00 31.84 281 GLY A C 1
ATOM 1986 O O . GLY A 1 281 ? -5.823 -10.908 11.326 1.00 31.84 281 GLY A O 1
ATOM 1987 N N . LEU A 1 282 ? -4.607 -12.518 12.385 1.00 33.22 282 LEU A N 1
ATOM 1988 C CA . LEU A 1 282 ? -3.337 -11.845 12.681 1.00 33.22 282 LEU A CA 1
ATOM 1989 C C . LEU A 1 282 ? -3.305 -10.951 13.933 1.00 33.22 282 LEU A C 1
ATOM 1991 O O . LEU A 1 282 ? -3.403 -9.728 13.884 1.00 33.22 282 LEU A O 1
ATOM 1995 N N . LEU A 1 283 ? -2.991 -11.651 15.033 1.00 35.03 283 LEU A N 1
ATOM 1996 C CA . LEU A 1 283 ? -2.321 -11.197 16.257 1.00 35.03 283 LEU A CA 1
ATOM 1997 C C . LEU A 1 283 ? -3.189 -10.434 17.261 1.00 35.03 283 LEU A C 1
ATOM 1999 O O . LEU A 1 283 ? -3.036 -9.236 17.462 1.00 35.03 283 LEU A O 1
ATOM 2003 N N . GLY A 1 284 ? -4.023 -11.181 17.987 1.00 32.25 284 GLY A N 1
ATOM 2004 C CA . GLY A 1 284 ? -4.578 -10.702 19.256 1.00 32.25 284 GLY A CA 1
ATOM 2005 C C . GLY A 1 284 ? -5.487 -11.684 19.988 1.00 32.25 284 GLY A C 1
ATOM 2006 O O . GLY A 1 284 ? -5.528 -11.656 21.212 1.00 32.25 284 GLY A O 1
ATOM 2007 N N . CYS A 1 285 ? -6.172 -12.576 19.270 1.00 32.22 285 CYS A N 1
ATOM 2008 C CA . CYS A 1 285 ? -7.015 -13.628 19.840 1.00 32.22 285 CYS A CA 1
ATOM 2009 C C . CYS A 1 285 ? -7.012 -14.842 18.899 1.00 32.22 285 CYS A C 1
ATOM 2011 O O . CYS A 1 285 ? -7.938 -15.019 18.111 1.00 32.22 285 CYS A O 1
ATOM 2013 N N . ASP A 1 286 ? -5.972 -15.678 18.961 1.00 31.34 286 ASP A N 1
ATOM 2014 C CA . ASP A 1 286 ? -6.029 -17.023 18.377 1.00 31.34 286 ASP A CA 1
ATOM 2015 C C . ASP A 1 286 ? -6.934 -17.889 19.267 1.00 31.34 286 ASP A C 1
ATOM 2017 O O . ASP A 1 286 ? -6.477 -18.620 20.145 1.00 31.34 286 ASP A O 1
ATOM 2021 N N . PHE A 1 287 ? -8.248 -17.756 19.090 1.00 36.91 287 PHE A N 1
ATOM 2022 C CA . PHE A 1 287 ? -9.204 -18.750 19.564 1.00 36.91 287 PHE A CA 1
ATOM 2023 C C . PHE A 1 287 ? -9.364 -19.784 18.448 1.00 36.91 287 PHE A C 1
ATOM 2025 O O . PHE A 1 287 ? -10.089 -19.566 17.478 1.00 36.91 287 PHE A O 1
ATOM 2032 N N . GLU A 1 288 ? -8.658 -20.910 18.563 1.00 35.94 288 GLU A N 1
ATOM 2033 C CA . GLU A 1 288 ? -8.928 -22.084 17.734 1.00 35.94 288 GLU A CA 1
ATOM 2034 C C . GLU A 1 288 ? -10.409 -22.457 17.909 1.00 35.94 288 GLU A C 1
ATOM 2036 O O . GLU A 1 288 ? -10.868 -22.700 19.029 1.00 35.94 288 GLU A O 1
ATOM 2041 N N . GLY A 1 289 ? -11.176 -22.494 16.815 1.00 33.84 289 GLY A N 1
ATOM 2042 C CA . GLY A 1 289 ? -12.601 -22.852 16.845 1.00 33.84 289 GLY A CA 1
ATOM 2043 C C . GLY A 1 289 ? -12.879 -24.203 17.524 1.00 33.84 289 GLY A C 1
ATOM 2044 O O . GLY A 1 289 ? -13.943 -24.391 18.109 1.00 33.84 289 GLY A O 1
ATOM 2045 N N . GLU A 1 290 ? -11.890 -25.102 17.551 1.00 37.84 290 GLU A N 1
ATOM 2046 C CA . GLU A 1 290 ? -11.947 -26.386 18.260 1.00 37.84 290 GLU A CA 1
ATOM 2047 C C . GLU A 1 290 ? -12.012 -26.223 19.793 1.00 37.84 290 GLU A C 1
ATOM 2049 O O . GLU A 1 290 ? -12.676 -27.004 20.481 1.00 37.84 290 GLU A O 1
ATOM 2054 N N . GLY A 1 291 ? -11.392 -25.175 20.349 1.00 38.22 291 GLY A N 1
ATOM 2055 C CA . GLY A 1 291 ? -11.458 -24.851 21.777 1.00 38.22 291 GLY A CA 1
ATOM 2056 C C . GLY A 1 291 ? -12.833 -24.328 22.207 1.00 38.22 291 GLY A C 1
ATOM 2057 O O . GLY A 1 291 ? -13.307 -24.655 23.298 1.00 38.22 291 GLY A O 1
ATOM 2058 N N . PHE A 1 292 ? -13.503 -23.570 21.334 1.00 38.59 292 PHE A N 1
ATOM 2059 C CA . PHE A 1 292 ? -14.867 -23.078 21.556 1.00 38.59 292 PHE A CA 1
ATOM 2060 C C . PHE A 1 292 ? -15.890 -24.226 21.547 1.00 38.59 292 PHE A C 1
ATOM 2062 O O . PHE A 1 292 ? -16.702 -24.339 22.470 1.00 38.59 292 PHE A O 1
ATOM 2069 N N . GLU A 1 293 ? -15.796 -25.142 20.575 1.00 39.56 293 GLU A N 1
ATOM 2070 C CA . GLU A 1 293 ? -16.624 -26.358 20.548 1.00 39.56 293 GLU A CA 1
ATOM 2071 C C . GLU A 1 293 ? -16.390 -27.234 21.787 1.00 39.56 293 GLU A C 1
ATOM 2073 O O . GLU A 1 293 ? -17.349 -27.662 22.433 1.00 39.56 293 GLU A O 1
ATOM 2078 N N . ALA A 1 294 ? -15.133 -27.447 22.191 1.00 42.41 294 ALA A N 1
ATOM 2079 C CA . ALA A 1 294 ? -14.804 -28.252 23.368 1.00 42.41 294 ALA A CA 1
ATOM 2080 C C . ALA A 1 294 ? -15.317 -27.646 24.692 1.00 42.41 294 ALA A C 1
ATOM 2082 O O . ALA A 1 294 ? -15.694 -28.393 25.603 1.00 42.41 294 ALA A O 1
ATOM 2083 N N . ALA A 1 295 ? -15.348 -26.313 24.808 1.00 42.66 295 ALA A N 1
ATOM 2084 C CA . ALA A 1 295 ? -15.829 -25.607 25.996 1.00 42.66 295 ALA A CA 1
ATOM 2085 C C . ALA A 1 295 ? -17.364 -25.585 26.102 1.00 42.66 295 ALA A C 1
ATOM 2087 O O . ALA A 1 295 ? -17.900 -25.685 27.210 1.00 42.66 295 ALA A O 1
ATOM 2088 N N . CYS A 1 296 ? -18.073 -25.489 24.974 1.00 39.44 296 CYS A N 1
ATOM 2089 C CA . CYS A 1 296 ? -19.533 -25.393 24.960 1.00 39.44 296 CYS A CA 1
ATOM 2090 C C . CYS A 1 296 ? -20.238 -26.765 24.819 1.00 39.44 296 CYS A C 1
ATOM 2092 O O . CYS A 1 296 ? -21.381 -26.894 25.254 1.00 39.44 296 CYS A O 1
ATOM 2094 N N . LEU A 1 297 ? -19.567 -27.818 24.320 1.00 41.72 297 LEU A N 1
ATOM 2095 C CA . LEU A 1 297 ? -20.132 -29.181 24.225 1.00 41.72 297 LEU A CA 1
ATOM 2096 C C . LEU A 1 297 ? -19.966 -30.037 25.497 1.00 41.72 297 LEU A C 1
ATOM 2098 O O . LEU A 1 297 ? -20.644 -31.050 25.641 1.00 41.72 297 LEU A O 1
ATOM 2102 N N . ARG A 1 298 ? -19.100 -29.660 26.449 1.00 37.88 298 ARG A N 1
ATOM 2103 C CA . ARG A 1 298 ? -18.862 -30.449 27.682 1.00 37.88 298 ARG A CA 1
ATOM 2104 C C . ARG A 1 298 ? -19.851 -30.202 28.827 1.00 37.88 298 ARG A C 1
ATOM 2106 O O . ARG A 1 298 ? -19.649 -30.728 29.918 1.00 37.88 298 ARG A O 1
ATOM 2113 N N . ALA A 1 299 ? -20.918 -29.441 28.605 1.00 38.44 299 ALA A N 1
ATOM 2114 C CA . ALA A 1 299 ? -21.900 -29.119 29.640 1.00 38.44 299 ALA A CA 1
ATOM 2115 C C . ALA A 1 299 ? -23.093 -30.098 29.706 1.00 38.44 299 ALA A C 1
ATOM 2117 O O . ALA A 1 299 ? -24.164 -29.714 30.174 1.00 38.44 299 ALA A O 1
ATOM 2118 N N . GLU A 1 300 ? -22.944 -31.354 29.269 1.00 40.56 300 GLU A N 1
ATOM 2119 C CA . GLU A 1 300 ? -23.943 -32.380 29.586 1.00 40.56 300 GLU A CA 1
ATOM 2120 C C . GLU A 1 300 ? -23.633 -33.031 30.945 1.00 40.56 300 GLU A C 1
ATOM 2122 O O . GLU A 1 300 ? -22.521 -33.525 31.157 1.00 40.56 300 GLU A O 1
ATOM 2127 N N . PRO A 1 301 ? -24.586 -33.057 31.895 1.00 37.66 301 PRO A N 1
ATOM 2128 C CA . PRO A 1 301 ? -24.410 -33.785 33.139 1.00 37.66 301 PRO A CA 1
ATOM 2129 C C . PRO A 1 301 ? -24.411 -35.285 32.833 1.00 37.66 301 PRO A C 1
ATOM 2131 O O . PRO A 1 301 ? -25.455 -35.870 32.547 1.00 37.66 301 PRO A O 1
ATOM 2134 N N . THR A 1 302 ? -23.245 -35.928 32.915 1.00 38.22 302 THR A N 1
ATOM 2135 C CA . THR A 1 302 ? -23.146 -37.388 32.830 1.00 38.22 302 THR A CA 1
ATOM 2136 C C . THR A 1 302 ? -23.915 -38.006 33.993 1.00 38.22 302 THR A C 1
ATOM 2138 O O . THR A 1 302 ? -23.427 -38.062 35.124 1.00 38.22 302 THR A O 1
ATOM 2141 N N . THR A 1 303 ? -25.129 -38.474 33.722 1.00 47.59 303 THR A N 1
ATOM 2142 C CA . THR A 1 303 ? -25.798 -39.454 34.574 1.00 47.59 303 THR A CA 1
ATOM 2143 C C . THR A 1 303 ? -25.226 -40.827 34.209 1.00 47.59 303 THR A C 1
ATOM 2145 O O . THR A 1 303 ? -25.169 -41.162 33.027 1.00 47.59 303 THR A O 1
ATOM 2148 N N . PRO A 1 304 ? -24.739 -41.628 35.171 1.00 40.06 304 PRO A N 1
ATOM 2149 C CA . PRO A 1 304 ? -24.232 -42.960 34.875 1.00 40.06 304 PRO A CA 1
ATOM 2150 C C . PRO A 1 304 ? -25.403 -43.911 34.599 1.00 40.06 304 PRO A C 1
ATOM 2152 O O . PRO A 1 304 ? -26.080 -44.349 35.527 1.00 40.06 304 PRO A O 1
ATOM 2155 N N . GLY A 1 305 ? -25.632 -44.233 33.327 1.00 53.84 305 GLY A N 1
ATOM 2156 C CA . GLY A 1 305 ? -26.575 -45.271 32.916 1.00 53.84 305 GLY A CA 1
ATOM 2157 C C . GLY A 1 305 ? -27.046 -45.091 31.477 1.00 53.84 305 GLY A C 1
ATOM 2158 O O . GLY A 1 305 ? -27.643 -44.076 31.157 1.00 53.84 305 GLY A O 1
ATOM 2159 N N . ASP A 1 306 ? -26.799 -46.118 30.666 1.00 34.81 306 ASP A N 1
ATOM 2160 C CA . ASP A 1 306 ? -27.310 -46.358 29.309 1.00 34.81 306 ASP A CA 1
ATOM 2161 C C . ASP A 1 306 ? -26.579 -45.689 28.130 1.00 34.81 306 ASP A C 1
ATOM 2163 O O . ASP A 1 306 ? -26.783 -44.538 27.761 1.00 34.81 306 ASP A O 1
ATOM 2167 N N . VAL A 1 307 ? -25.762 -46.511 27.460 1.00 42.03 307 VAL A N 1
ATOM 2168 C CA . VAL A 1 307 ? -25.288 -46.293 26.089 1.00 42.03 307 VAL A CA 1
ATOM 2169 C C . VAL A 1 307 ? -26.281 -46.949 25.126 1.00 42.03 307 VAL A C 1
ATOM 2171 O O . VAL A 1 307 ? -26.497 -48.160 25.223 1.00 42.03 307 VAL A O 1
ATOM 2174 N N . PRO A 1 308 ? -26.773 -46.219 24.110 1.00 38.19 308 PRO A N 1
ATOM 2175 C CA . PRO A 1 308 ? -26.969 -46.831 22.807 1.00 38.19 308 PRO A CA 1
ATOM 2176 C C . PRO A 1 308 ? -26.152 -46.137 21.710 1.00 38.19 308 PRO A C 1
ATOM 2178 O O . PRO A 1 308 ? -25.726 -44.990 21.809 1.00 38.19 308 PRO A O 1
ATOM 2181 N N . ALA A 1 309 ? -25.891 -46.928 20.675 1.00 35.00 309 ALA A N 1
ATOM 2182 C CA . ALA A 1 309 ? -24.901 -46.722 19.634 1.00 35.00 309 ALA A CA 1
ATOM 2183 C C . ALA A 1 309 ? -25.057 -45.428 18.818 1.00 35.00 309 ALA A C 1
ATOM 2185 O O . ALA A 1 309 ? -26.138 -45.073 18.352 1.00 35.00 309 ALA A O 1
ATOM 2186 N N . ALA A 1 310 ? -23.910 -44.806 18.547 1.00 36.84 310 ALA A N 1
ATOM 2187 C CA . ALA A 1 310 ? -23.745 -43.755 17.559 1.00 36.84 310 ALA A CA 1
ATOM 2188 C C . ALA A 1 310 ? -24.111 -44.251 16.150 1.00 36.84 310 ALA A C 1
ATOM 2190 O O . ALA A 1 310 ? -23.524 -45.209 15.652 1.00 36.84 310 ALA A O 1
ATOM 2191 N N . THR A 1 311 ? -25.029 -43.551 15.481 1.00 29.64 311 THR A N 1
ATOM 2192 C CA . THR A 1 311 ? -25.108 -43.495 14.013 1.00 29.64 311 THR A CA 1
ATOM 2193 C C . THR A 1 311 ? -25.693 -42.149 13.573 1.00 29.64 311 THR A C 1
ATOM 2195 O O . THR A 1 311 ? -26.835 -41.832 13.888 1.00 29.64 311 THR A O 1
ATOM 2198 N N . GLY A 1 312 ? -24.911 -41.374 12.809 1.00 25.28 312 GLY A N 1
ATOM 2199 C CA . GLY A 1 312 ? -25.406 -40.283 11.959 1.00 25.28 312 GLY A CA 1
ATOM 2200 C C . GLY A 1 312 ? -24.917 -38.874 12.310 1.00 25.28 312 GLY A C 1
ATOM 2201 O O . GLY A 1 312 ? -25.641 -38.110 12.937 1.00 25.28 312 GLY A O 1
ATOM 2202 N N . ILE A 1 313 ? -23.734 -38.494 11.818 1.00 24.19 313 ILE A N 1
ATOM 2203 C CA . ILE A 1 313 ? -23.319 -37.086 11.698 1.00 24.19 313 ILE A CA 1
ATOM 2204 C C . ILE A 1 313 ? -24.137 -36.457 10.558 1.00 24.19 313 ILE A C 1
ATOM 2206 O O . ILE A 1 313 ? -24.090 -36.954 9.431 1.00 24.19 313 ILE A O 1
ATOM 2210 N N . ARG A 1 314 ? -24.888 -35.383 10.835 1.00 24.11 314 ARG A N 1
ATOM 2211 C CA . ARG A 1 314 ? -25.523 -34.531 9.812 1.00 24.11 314 ARG A CA 1
ATOM 2212 C C . ARG A 1 314 ? -24.828 -33.175 9.752 1.00 24.11 314 ARG A C 1
ATOM 2214 O O . ARG A 1 314 ? -24.424 -32.630 10.772 1.00 24.11 314 ARG A O 1
ATOM 2221 N N . SER A 1 315 ? -24.685 -32.676 8.529 1.00 26.16 315 SER A N 1
ATOM 2222 C CA . SER A 1 315 ? -24.030 -31.417 8.180 1.00 26.16 315 SER A CA 1
ATOM 2223 C C . SER A 1 315 ? -24.936 -30.212 8.462 1.00 26.16 315 SER A C 1
ATOM 2225 O O . SER A 1 315 ? -26.150 -30.279 8.292 1.00 26.16 315 SER A O 1
ATOM 2227 N N . TRP A 1 316 ? -24.316 -29.089 8.826 1.00 22.67 316 TRP A N 1
ATOM 2228 C CA . TRP A 1 316 ? -24.901 -27.788 9.193 1.00 22.67 316 TRP A CA 1
ATOM 2229 C C . TRP A 1 316 ? -25.757 -27.107 8.096 1.00 22.67 316 TRP A C 1
ATOM 2231 O O . TRP A 1 316 ? -26.298 -26.026 8.303 1.00 22.67 316 TRP A O 1
ATOM 2241 N N . ARG A 1 317 ? -25.906 -27.735 6.920 1.00 26.19 317 ARG A N 1
ATOM 2242 C CA . ARG A 1 317 ? -26.632 -27.203 5.752 1.00 26.19 317 ARG A CA 1
ATOM 2243 C C . ARG A 1 317 ? -28.152 -27.422 5.779 1.00 26.19 317 ARG A C 1
ATOM 2245 O O . ARG A 1 317 ? -28.838 -26.884 4.918 1.00 26.19 317 ARG A O 1
ATOM 2252 N N . ASP A 1 318 ? -28.676 -28.170 6.750 1.00 30.53 318 ASP A N 1
ATOM 2253 C CA . ASP A 1 318 ? -30.083 -28.609 6.762 1.00 30.53 318 ASP A CA 1
ATOM 2254 C C . ASP A 1 318 ? -31.045 -27.692 7.557 1.00 30.53 318 ASP A C 1
ATOM 2256 O O . ASP A 1 318 ? -32.235 -27.991 7.640 1.00 30.53 318 ASP A O 1
ATOM 2260 N N . LEU A 1 319 ? -30.576 -26.576 8.139 1.00 28.06 319 LEU A N 1
ATOM 2261 C CA . LEU A 1 319 ? -31.394 -25.720 9.023 1.00 28.06 319 LEU A CA 1
ATOM 2262 C C . LEU A 1 319 ? -32.002 -24.464 8.377 1.00 28.06 319 LEU A C 1
ATOM 2264 O O . LEU A 1 319 ? -32.814 -23.800 9.016 1.00 28.06 319 LEU A O 1
ATOM 2268 N N . PHE A 1 320 ? -31.705 -24.167 7.111 1.00 31.50 320 PHE A N 1
ATOM 2269 C CA . PHE A 1 320 ? -32.315 -23.035 6.407 1.00 31.50 320 PHE A CA 1
ATOM 2270 C C . PHE A 1 320 ? -32.854 -23.478 5.045 1.00 31.50 320 PHE A C 1
ATOM 2272 O O . PHE A 1 320 ? -32.113 -23.656 4.080 1.00 31.50 320 PHE A O 1
ATOM 2279 N N . GLY A 1 321 ? -34.169 -23.703 4.991 1.00 29.77 321 GLY A N 1
ATOM 2280 C CA . GLY A 1 321 ? -34.894 -23.929 3.741 1.00 29.77 321 GLY A CA 1
ATOM 2281 C C . GLY A 1 321 ? -34.923 -22.667 2.861 1.00 29.77 321 GLY A C 1
ATOM 2282 O O . GLY A 1 321 ? -34.738 -21.560 3.369 1.00 29.77 321 GLY A O 1
ATOM 2283 N N . PRO A 1 322 ? -35.153 -22.807 1.543 1.00 27.34 322 PRO A N 1
ATOM 2284 C CA . PRO A 1 322 ? -35.081 -21.685 0.614 1.00 27.34 322 PRO A CA 1
ATOM 2285 C C . PRO A 1 322 ? -36.275 -20.741 0.805 1.00 27.34 322 PRO A C 1
ATOM 2287 O O . PRO A 1 322 ? -37.425 -21.179 0.797 1.00 27.34 322 PRO A O 1
ATOM 2290 N N . ALA A 1 323 ? -36.009 -19.441 0.943 1.00 28.17 323 ALA A N 1
ATOM 2291 C CA . ALA A 1 323 ? -37.046 -18.417 0.962 1.00 28.17 323 ALA A CA 1
ATOM 2292 C C . ALA A 1 323 ? -37.512 -18.104 -0.471 1.00 28.17 323 ALA A C 1
ATOM 2294 O O . ALA A 1 323 ? -36.733 -17.671 -1.320 1.00 28.17 323 ALA A O 1
ATOM 2295 N N . SER A 1 324 ? -38.796 -18.341 -0.726 1.00 28.52 324 SER A N 1
ATOM 2296 C CA . SER A 1 324 ? -39.543 -17.875 -1.893 1.00 28.52 324 SER A CA 1
ATOM 2297 C C . SER A 1 324 ? -40.389 -16.655 -1.513 1.00 28.52 324 SER A C 1
ATOM 2299 O O . SER A 1 324 ? -41.188 -16.781 -0.590 1.00 28.52 324 SER A O 1
ATOM 2301 N N . HIS A 1 325 ? -40.240 -15.579 -2.299 1.00 34.34 325 HIS A N 1
ATOM 2302 C CA . HIS A 1 325 ? -41.004 -14.314 -2.350 1.00 34.34 325 HIS A CA 1
ATOM 2303 C C . HIS A 1 325 ? -41.076 -13.445 -1.090 1.00 34.34 325 HIS A C 1
ATOM 2305 O O . HIS A 1 325 ? -41.712 -13.850 -0.096 1.00 34.34 325 HIS A O 1
#